Protein AF-A0A522YID2-F1 (afdb_monomer)

pLDDT: mean 80.5, std 24.04, range [30.06, 98.81]

Solvent-accessible surface area (backbone atoms only — not comparable to full-atom values): 18566 Å² total; per-residue (Å²): 137,85,78,89,86,84,85,85,83,89,81,89,83,89,88,78,92,86,84,88,88,88,88,83,82,90,84,87,88,89,87,88,86,87,87,87,85,89,88,89,81,83,90,83,91,81,85,88,87,80,84,76,77,79,76,65,85,82,69,80,79,73,67,75,76,73,76,78,65,68,52,60,63,44,99,80,16,36,34,38,60,51,12,52,55,24,43,52,48,23,54,50,39,52,58,52,36,51,56,43,43,67,60,25,59,92,34,70,71,55,29,53,31,44,49,50,25,39,52,23,47,35,48,27,21,45,29,37,14,50,24,28,32,40,60,94,51,74,64,27,55,52,28,44,52,49,28,61,46,20,55,32,44,32,52,28,22,59,48,40,36,50,30,68,73,74,46,62,68,66,70,22,54,54,50,48,48,48,34,43,51,46,24,52,53,48,39,56,50,45,70,76,39,53,90,79,50,56,68,53,57,57,44,50,51,56,50,53,53,52,49,54,50,55,59,55,46,52,58,49,34,80,75,66,37,61,85,81,41,47,50,46,52,51,14,53,48,28,40,53,53,19,48,49,21,53,54,65,67,40,65,70,80,35,89,47,74,37,38,18,63,46,49,24,53,52,23,46,51,51,15,51,50,24,44,48,54,45,48,56,68,62,51,54,62,61,62,55,51,51,54,49,49,50,54,53,49,52,52,52,51,52,51,54,51,52,54,58,71,70,50,76,78,79,76,72,81,82,90,126

Sequence (320 aa):
MQEIFEVPAVVGSEDSSSTVMPGDAATVLPKRRSSASRRRSRRDGGLPGSSFISATPELCHLVPYTSAMHPIPFLGLQDPVSSLTHFGAAVLTLVGGYRLLVKVSHNGFKVGASLLYICCLLFLFAMSGTYHSMAPGPWRDFFRRLDYMAIWLVIAGSATPVHILLMKGVWRWGLLALFWAGSLSCLIYVDAYMKDLPYWGIVCLYAGVGGIGTISFYKLHRKFGARKLGVLALGGAAYAVGAVIDATDTPNLWPGVFGPHELFHLLVIVGAFCHYVFIYGWADTRLRKVRTYLRAFEKRRKARAAERANRPPLGLPEEG

Foldseek 3Di:
DDDDDDDDDDDDDDDDDDDDDDDDDDDDDDDDDDDDDDDDDDDDDDDDDDPPPPPDPPPPPPPPPPPPQQFDDDPQFRQVLQLVLLVVLLVVLVVLLVVLLVLQVVPVQLNVLSVQLSVLSNQLSVLRNVLRRDDDDPVNVVSVLSNLLSLLSNLLSLLRLLLSLQHDDCVSVVLSCLSNVLSVVLSVVCSVCVVPDDPLRSLVSSLVSSCSVVVVLVVSCVVPNCVLCVLQVQLNVLQVVLSVLRNVFDDQPDRSRGTSPSSSSVSNSSSSVSSSVSSSVSSNPPVVVVVVVVVVVVVVVVVVVVVVVPDPPDDDPPDD

Radius of gyration: 37.32 Å; Cα contacts (8 Å, |Δi|>4): 268; chains: 1; bounding box: 134×100×89 Å

Secondary structure (DSSP, 8-state):
--------------------------------------------------------GGGTT-S----------BTTBSSHHHHHHHHHHHHHHHHHHHHHHHHHTT-HHHHHHHHHHHHHHHHHHHHHHHHHHSPSSHHHHHHHHHHHHHHHHHHHHHHHHHHHHH--HHHHHHHHHHHHHHHHHHHHHHHHHTTTS-HHHHHHHHHHHHHTHHHHHHHHHHHH-GGGTHHHHHHHHHHHHHHHHHHHT---SBTTTB-HHHHHHHHHHHHHHHHHHHHHHHH-HHHHHHHHHHHHHHHHHHHHHHHHHTSPP-PPP---

Structure (mmCIF, N/CA/C/O backbone):
data_AF-A0A522YID2-F1
#
_entry.id   AF-A0A522YID2-F1
#
loop_
_atom_site.group_PDB
_atom_site.id
_atom_site.type_symbol
_atom_site.label_atom_id
_atom_site.label_alt_id
_atom_site.label_comp_id
_atom_site.label_asym_id
_atom_site.label_entity_id
_atom_site.label_seq_id
_atom_site.pdbx_PDB_ins_code
_atom_site.Cartn_x
_atom_site.Cartn_y
_atom_site.Cartn_z
_atom_site.occupancy
_atom_site.B_iso_or_equiv
_atom_site.auth_seq_id
_atom_site.auth_comp_id
_atom_site.auth_asym_id
_atom_site.auth_atom_id
_atom_site.pdbx_PDB_model_num
ATOM 1 N N . MET A 1 1 ? 15.344 53.713 -27.204 1.00 38.81 1 MET A N 1
ATOM 2 C CA . MET A 1 1 ? 15.572 52.796 -26.069 1.00 38.81 1 MET A CA 1
ATOM 3 C C . MET A 1 1 ? 16.041 51.462 -26.670 1.00 38.81 1 MET A C 1
ATOM 5 O O . MET A 1 1 ? 15.274 50.514 -26.682 1.00 38.81 1 MET A O 1
ATOM 9 N N . GLN A 1 2 ? 17.088 51.429 -27.519 1.00 33.41 2 GLN A N 1
ATOM 10 C CA . GLN A 1 2 ? 18.549 51.613 -27.287 1.00 33.41 2 GLN A CA 1
ATOM 11 C C . GLN A 1 2 ? 19.099 50.612 -26.262 1.00 33.41 2 GLN A C 1
ATOM 13 O O . GLN A 1 2 ? 18.517 50.527 -25.189 1.00 33.41 2 GLN A O 1
ATOM 18 N N . GLU A 1 3 ? 20.200 49.880 -26.446 1.00 34.72 3 GLU A N 1
ATOM 19 C CA . GLU A 1 3 ? 21.187 49.626 -27.522 1.00 34.72 3 GLU A CA 1
ATOM 20 C C . GLU A 1 3 ? 22.039 48.436 -26.988 1.00 34.72 3 GLU A C 1
ATOM 22 O O . GLU A 1 3 ? 22.155 48.277 -25.775 1.00 34.72 3 GLU A O 1
ATOM 27 N N . ILE A 1 4 ? 22.390 47.416 -27.782 1.00 38.66 4 ILE A N 1
ATOM 28 C CA . ILE A 1 4 ? 23.736 47.166 -28.355 1.00 38.66 4 ILE A CA 1
ATOM 29 C C . ILE A 1 4 ? 24.902 47.543 -27.423 1.00 38.66 4 ILE A C 1
ATOM 31 O O . ILE A 1 4 ? 25.048 48.709 -27.088 1.00 38.66 4 ILE A O 1
ATOM 35 N N . PHE A 1 5 ? 25.804 46.596 -27.123 1.00 34.75 5 PHE A N 1
ATOM 36 C CA . PHE A 1 5 ? 27.236 46.919 -27.077 1.00 34.75 5 PHE A CA 1
ATOM 37 C C . PHE A 1 5 ? 28.112 45.712 -27.438 1.00 34.75 5 PHE A C 1
ATOM 39 O O . PHE A 1 5 ? 28.002 44.629 -26.861 1.00 34.75 5 PHE A O 1
ATOM 46 N N . GLU A 1 6 ? 28.947 45.949 -28.445 1.00 32.84 6 GLU A N 1
ATOM 47 C CA . GLU A 1 6 ? 30.006 45.102 -28.973 1.00 32.84 6 GLU A CA 1
ATOM 48 C C . GLU A 1 6 ? 31.285 45.153 -28.116 1.00 32.84 6 GLU A C 1
ATOM 50 O O . GLU A 1 6 ? 31.462 45.969 -27.214 1.00 32.84 6 GLU A O 1
ATOM 55 N N . VAL A 1 7 ? 32.177 44.233 -28.473 1.00 38.06 7 VAL A N 1
ATOM 56 C CA . VAL A 1 7 ? 33.583 44.028 -28.096 1.00 38.06 7 VAL A CA 1
ATOM 57 C C . VAL A 1 7 ? 34.448 45.298 -28.257 1.00 38.06 7 VAL A C 1
ATOM 59 O O . VAL A 1 7 ? 34.128 46.171 -29.061 1.00 38.06 7 VAL A O 1
ATOM 62 N N . PRO A 1 8 ? 35.632 45.345 -27.613 1.00 48.62 8 PRO A N 1
ATOM 63 C CA . PRO A 1 8 ? 36.820 45.618 -28.426 1.00 48.62 8 PRO A CA 1
ATOM 64 C C . PRO A 1 8 ? 37.978 44.631 -28.191 1.00 48.62 8 PRO A C 1
ATOM 66 O O . PRO A 1 8 ? 38.205 44.120 -27.095 1.00 48.62 8 PRO A O 1
ATOM 69 N N . ALA A 1 9 ? 38.691 44.374 -29.289 1.00 36.41 9 ALA A N 1
ATOM 70 C CA . ALA A 1 9 ? 39.994 43.716 -29.381 1.00 36.41 9 ALA A CA 1
ATOM 71 C C . ALA A 1 9 ? 41.137 44.754 -29.259 1.00 36.41 9 ALA A C 1
ATOM 73 O O . ALA A 1 9 ? 40.836 45.928 -29.053 1.00 36.41 9 ALA A O 1
ATOM 74 N N . VAL A 1 10 ? 42.389 44.318 -29.540 1.00 36.97 10 VAL A N 1
ATOM 75 C CA . VAL A 1 10 ? 43.629 45.099 -29.861 1.00 36.97 10 VAL A CA 1
ATOM 76 C C . VAL A 1 10 ? 44.546 45.332 -28.629 1.00 36.97 10 VAL A C 1
ATOM 78 O O . VAL A 1 10 ? 44.051 45.774 -27.605 1.00 36.97 10 VAL A O 1
ATOM 81 N N . VAL A 1 11 ? 45.874 45.085 -28.579 1.00 35.06 11 VAL A N 1
ATOM 82 C CA . VAL A 1 11 ? 46.940 44.677 -29.532 1.00 35.06 11 VAL A CA 1
ATOM 83 C C . VAL A 1 11 ? 48.243 44.320 -28.775 1.00 35.06 11 VAL A C 1
ATOM 85 O O . VAL A 1 11 ? 48.515 44.924 -27.743 1.00 35.06 11 VAL A O 1
ATOM 88 N N . GLY A 1 12 ? 49.072 43.453 -29.385 1.00 30.06 12 GLY A N 1
ATOM 89 C CA . GLY A 1 12 ? 50.550 43.586 -29.495 1.00 30.06 12 GLY A CA 1
ATOM 90 C C . GLY A 1 12 ? 51.399 43.020 -28.345 1.00 30.06 12 GLY A C 1
ATOM 91 O O . GLY A 1 12 ? 51.017 43.152 -27.196 1.00 30.06 12 GLY A O 1
ATOM 92 N N . SER A 1 13 ? 52.558 42.382 -28.544 1.00 34.81 13 SER A N 1
ATOM 93 C CA . SER A 1 13 ? 53.605 42.574 -29.561 1.00 34.81 13 SER A CA 1
ATOM 94 C C . SER A 1 13 ? 54.478 41.315 -29.752 1.00 34.81 13 SER A C 1
ATOM 96 O O . SER A 1 13 ? 54.493 40.420 -28.910 1.00 34.81 13 SER A O 1
ATOM 98 N N . GLU A 1 14 ? 55.190 41.294 -30.878 1.00 37.47 14 GLU A N 1
ATOM 99 C CA . GLU A 1 14 ? 56.037 40.241 -31.455 1.00 37.47 14 GLU A CA 1
ATOM 100 C C . GLU A 1 14 ? 57.436 40.083 -30.809 1.00 37.47 14 GLU A C 1
ATOM 102 O O . GLU A 1 14 ? 57.793 40.826 -29.897 1.00 37.47 14 GLU A O 1
ATOM 107 N N . ASP A 1 15 ? 58.193 39.136 -31.394 1.00 33.16 15 ASP A N 1
ATOM 108 C CA . ASP A 1 15 ? 59.657 38.925 -31.439 1.00 33.16 15 ASP A CA 1
ATOM 109 C C . ASP A 1 15 ? 60.243 37.763 -30.616 1.00 33.16 15 ASP A C 1
ATOM 111 O O . ASP A 1 15 ? 59.917 37.578 -29.451 1.00 33.16 15 ASP A O 1
ATOM 115 N N . SER A 1 16 ? 61.218 36.969 -31.082 1.00 33.72 16 SER A N 1
ATOM 116 C CA . SER A 1 16 ? 61.669 36.470 -32.400 1.00 33.72 16 SER A CA 1
ATOM 117 C C . SER A 1 16 ? 62.934 35.618 -32.144 1.00 33.72 16 SER A C 1
ATOM 119 O O . SER A 1 16 ? 63.824 36.077 -31.442 1.00 33.72 16 SER A O 1
ATOM 121 N N . SER A 1 17 ? 63.054 34.435 -32.782 1.00 33.28 17 SER A N 1
ATOM 122 C CA . SER A 1 17 ? 64.310 33.704 -33.134 1.00 33.28 17 SER A CA 1
ATOM 123 C C . SER A 1 17 ? 65.285 33.298 -31.990 1.00 33.28 17 SER A C 1
ATOM 125 O O . SER A 1 17 ? 65.321 33.911 -30.943 1.00 33.28 17 SER A O 1
ATOM 127 N N . SER A 1 18 ? 66.183 32.309 -32.017 1.00 33.56 18 SER A N 1
ATOM 128 C CA . SER A 1 18 ? 66.755 31.295 -32.925 1.00 33.56 18 SER A CA 1
ATOM 129 C C . SER A 1 18 ? 67.600 30.368 -31.997 1.00 33.56 18 SER A C 1
ATOM 131 O O . SER A 1 18 ? 68.080 30.834 -30.968 1.00 33.56 18 SER A O 1
ATOM 133 N N . THR A 1 19 ? 67.802 29.059 -32.207 1.00 34.66 19 THR A N 1
ATOM 134 C CA . THR A 1 19 ? 68.998 28.500 -32.889 1.00 34.66 19 THR A CA 1
ATOM 135 C C . THR A 1 19 ? 69.114 26.979 -32.602 1.00 34.66 19 THR A C 1
ATOM 137 O O . THR A 1 19 ? 69.186 26.575 -31.450 1.00 34.66 19 THR A O 1
ATOM 140 N N . VAL A 1 20 ? 69.086 26.175 -33.675 1.00 34.56 20 VAL A N 1
ATOM 141 C CA . VAL A 1 20 ? 69.945 25.030 -34.099 1.00 34.56 20 VAL A CA 1
ATOM 142 C C . VAL A 1 20 ? 70.474 23.942 -33.107 1.00 34.56 20 VAL A C 1
ATOM 144 O O . VAL A 1 20 ? 71.064 24.227 -32.075 1.00 34.56 20 VAL A O 1
ATOM 147 N N . MET A 1 21 ? 70.301 22.688 -33.579 1.00 34.94 21 MET A N 1
ATOM 148 C CA . MET A 1 21 ? 70.668 21.282 -33.200 1.00 34.94 21 MET A CA 1
ATOM 149 C C . MET A 1 21 ? 72.207 21.000 -33.052 1.00 34.94 21 MET A C 1
ATOM 151 O O . MET A 1 21 ? 72.928 21.978 -33.240 1.00 34.94 21 MET A O 1
ATOM 155 N N . PRO A 1 22 ? 72.791 19.761 -32.847 1.00 52.03 22 PRO A N 1
ATOM 156 C CA . PRO A 1 22 ? 72.288 18.371 -33.083 1.00 52.03 22 PRO A CA 1
ATOM 157 C C . PRO A 1 22 ? 72.866 17.175 -32.233 1.00 52.03 22 PRO A C 1
ATOM 159 O O . PRO A 1 22 ? 73.670 17.369 -31.330 1.00 52.03 22 PRO A O 1
ATOM 162 N N . GLY A 1 23 ? 72.491 15.930 -32.612 1.00 31.17 23 GLY A N 1
ATOM 163 C CA . GLY A 1 23 ? 73.197 14.636 -32.367 1.00 31.17 23 GLY A CA 1
ATOM 164 C C . GLY A 1 23 ? 72.640 13.791 -31.201 1.00 31.17 23 GLY A C 1
ATOM 165 O O . GLY A 1 23 ? 72.394 14.344 -30.142 1.00 31.17 23 GLY A O 1
ATOM 166 N N . ASP A 1 24 ? 72.360 12.479 -31.257 1.00 33.88 24 ASP A N 1
ATOM 167 C CA . ASP A 1 24 ? 72.899 11.394 -32.087 1.00 33.88 24 ASP A CA 1
ATOM 168 C C . ASP A 1 24 ? 71.945 10.179 -32.246 1.00 33.88 24 ASP A C 1
ATOM 170 O O . ASP A 1 24 ? 70.990 9.968 -31.497 1.00 33.88 24 ASP A O 1
ATOM 174 N N . ALA A 1 25 ? 72.268 9.396 -33.280 1.00 33.91 25 ALA A N 1
ATOM 175 C CA . ALA A 1 25 ? 71.659 8.203 -33.879 1.00 33.91 25 ALA A CA 1
ATOM 176 C C . ALA A 1 25 ? 71.457 6.981 -32.937 1.00 33.91 25 ALA A C 1
ATOM 178 O O . ALA A 1 25 ? 72.247 6.746 -32.032 1.00 33.91 25 ALA A O 1
ATOM 179 N N . ALA A 1 26 ? 70.332 6.248 -33.036 1.00 34.44 26 ALA A N 1
ATOM 180 C CA . ALA A 1 26 ? 70.117 4.970 -33.767 1.00 34.44 26 ALA A CA 1
ATOM 181 C C . ALA A 1 26 ? 71.026 3.792 -33.300 1.00 34.44 26 ALA A C 1
ATOM 183 O O . ALA A 1 26 ? 72.231 3.948 -33.189 1.00 34.44 26 ALA A O 1
ATOM 184 N N . THR A 1 27 ? 70.597 2.532 -33.101 1.00 33.56 27 THR A N 1
ATOM 185 C CA . THR A 1 27 ? 70.150 1.567 -34.137 1.00 33.56 27 THR A CA 1
ATOM 186 C C . THR A 1 27 ? 70.037 0.150 -33.491 1.00 33.56 27 THR A C 1
ATOM 188 O O . THR A 1 27 ? 70.984 -0.295 -32.858 1.00 33.56 27 THR A O 1
ATOM 191 N N . VAL A 1 28 ? 68.918 -0.566 -33.717 1.00 33.84 28 VAL A N 1
ATOM 192 C CA . VAL A 1 28 ? 68.800 -2.011 -34.101 1.00 33.84 28 VAL A CA 1
ATOM 193 C C . VAL A 1 28 ? 69.041 -3.199 -33.118 1.00 33.84 28 VAL A C 1
ATOM 195 O O . VAL A 1 28 ? 70.073 -3.364 -32.482 1.00 33.84 28 VAL A O 1
ATOM 198 N N . LEU A 1 29 ? 68.027 -4.089 -33.121 1.00 37.59 29 LEU A N 1
ATOM 199 C CA . LEU A 1 29 ? 67.886 -5.497 -32.657 1.00 37.59 29 LEU A CA 1
ATOM 200 C C . LEU A 1 29 ? 68.782 -6.508 -33.457 1.00 37.59 29 LEU A C 1
ATOM 202 O O . LEU A 1 29 ? 69.573 -6.070 -34.277 1.00 37.59 29 LEU A O 1
ATOM 206 N N . PRO A 1 30 ? 68.529 -7.843 -33.538 1.00 62.41 30 PRO A N 1
ATOM 207 C CA . PRO A 1 30 ? 68.317 -8.954 -32.574 1.00 62.41 30 PRO A CA 1
ATOM 208 C C . PRO A 1 30 ? 69.249 -10.185 -32.850 1.00 62.41 30 PRO A C 1
ATOM 210 O O . PRO A 1 30 ? 69.849 -10.259 -33.918 1.00 62.41 30 PRO A O 1
ATOM 213 N N . LYS A 1 31 ? 69.266 -11.251 -32.004 1.00 31.86 31 LYS A N 1
ATOM 214 C CA . LYS A 1 31 ? 69.344 -12.684 -32.461 1.00 31.86 31 LYS A CA 1
ATOM 215 C C . LYS A 1 31 ? 69.314 -13.783 -31.361 1.00 31.86 31 LYS A C 1
ATOM 217 O O . LYS A 1 31 ? 70.209 -13.883 -30.540 1.00 31.86 31 LYS A O 1
ATOM 222 N N . ARG A 1 32 ? 68.323 -14.683 -31.500 1.00 34.22 32 ARG A N 1
ATOM 223 C CA . ARG A 1 32 ? 68.345 -16.177 -31.603 1.00 34.22 32 ARG A CA 1
ATOM 224 C C . ARG A 1 32 ? 69.210 -17.110 -30.698 1.00 34.22 32 ARG A C 1
ATOM 226 O O . ARG A 1 32 ? 70.416 -17.177 -30.868 1.00 34.22 32 ARG A O 1
ATOM 233 N N . ARG A 1 33 ? 68.477 -18.096 -30.125 1.00 36.06 33 ARG A N 1
ATOM 234 C CA . ARG A 1 33 ? 68.491 -19.590 -30.318 1.00 36.06 33 ARG A CA 1
ATOM 235 C C . ARG A 1 33 ? 69.137 -20.560 -29.293 1.00 36.06 33 ARG A C 1
ATOM 237 O O . ARG A 1 33 ? 70.335 -20.553 -29.073 1.00 36.06 33 ARG A O 1
ATOM 244 N N . SER A 1 34 ? 68.299 -21.570 -28.974 1.00 32.88 34 SER A N 1
ATOM 245 C CA . SER A 1 34 ? 68.523 -23.025 -28.748 1.00 32.88 34 SER A CA 1
ATOM 246 C C . SER A 1 34 ? 69.276 -23.476 -27.486 1.00 32.88 34 SER A C 1
ATOM 248 O O . SER A 1 34 ? 70.357 -22.994 -27.200 1.00 32.88 34 SER A O 1
ATOM 250 N N . SER A 1 35 ? 68.794 -24.471 -26.733 1.00 34.06 35 SER A N 1
ATOM 251 C CA . SER A 1 35 ? 68.799 -25.882 -27.158 1.00 34.06 35 SER A CA 1
ATOM 252 C C . SER A 1 35 ? 68.028 -26.804 -26.190 1.00 34.06 35 SER A C 1
ATOM 254 O O . SER A 1 35 ? 67.863 -26.513 -25.010 1.00 34.06 35 SER A O 1
ATOM 256 N N . ALA A 1 36 ? 67.546 -27.924 -26.732 1.00 37.47 36 ALA A N 1
ATOM 257 C CA . ALA A 1 36 ? 66.837 -29.001 -26.046 1.00 37.47 36 ALA A CA 1
ATOM 258 C C . ALA A 1 36 ? 67.801 -30.074 -25.504 1.00 37.47 36 ALA A C 1
ATOM 260 O O . ALA A 1 36 ? 68.816 -30.355 -26.140 1.00 37.47 36 ALA A O 1
ATOM 261 N N . SER A 1 37 ? 67.435 -30.777 -24.422 1.00 38.56 37 SER A N 1
ATOM 262 C CA . SER A 1 37 ? 67.967 -32.122 -24.153 1.00 38.56 37 SER A CA 1
ATOM 263 C C . SER A 1 37 ? 66.988 -33.017 -23.370 1.00 38.56 37 SER A C 1
ATOM 265 O O . SER A 1 37 ? 66.145 -32.556 -22.607 1.00 38.56 37 SER A O 1
ATOM 267 N N . ARG A 1 38 ? 67.080 -34.317 -23.671 1.00 40.66 38 ARG A N 1
ATOM 268 C CA . ARG A 1 38 ? 66.204 -35.453 -23.333 1.00 40.66 38 ARG A CA 1
ATOM 269 C C . ARG A 1 38 ? 66.250 -35.876 -21.856 1.00 40.66 38 ARG A C 1
ATOM 271 O O . ARG A 1 38 ? 67.343 -35.969 -21.311 1.00 40.66 38 ARG A O 1
ATOM 278 N N . ARG A 1 39 ? 65.152 -36.467 -21.349 1.00 37.94 39 ARG A N 1
ATOM 279 C CA . ARG A 1 39 ? 65.157 -37.853 -20.806 1.00 37.94 39 ARG A CA 1
ATOM 280 C C . ARG A 1 39 ? 63.751 -38.426 -20.560 1.00 37.94 39 ARG A C 1
ATOM 282 O O . ARG A 1 39 ? 62.854 -37.747 -20.088 1.00 37.94 39 ARG A O 1
ATOM 289 N N . ARG A 1 40 ? 63.607 -39.709 -20.908 1.00 40.19 40 ARG A N 1
ATOM 290 C CA . ARG A 1 40 ? 62.452 -40.612 -20.736 1.00 40.19 40 ARG A CA 1
ATOM 291 C C . ARG A 1 40 ? 62.672 -41.472 -19.481 1.00 40.19 40 ARG A C 1
ATOM 293 O O . ARG A 1 40 ? 63.778 -41.981 -19.323 1.00 40.19 40 ARG A O 1
ATOM 300 N N . SER A 1 41 ? 61.628 -41.720 -18.688 1.00 36.91 41 SER A N 1
ATOM 301 C CA . SER A 1 41 ? 61.501 -42.839 -17.724 1.00 36.91 41 SER A CA 1
ATOM 302 C C . SER A 1 41 ? 60.038 -42.891 -17.240 1.00 36.91 41 SER A C 1
ATOM 304 O O . SER A 1 41 ? 59.596 -41.942 -16.615 1.00 36.91 41 SER A O 1
ATOM 306 N N . ARG A 1 42 ? 59.174 -43.752 -17.800 1.00 34.88 42 ARG A N 1
ATOM 307 C CA . ARG A 1 42 ? 58.767 -45.108 -17.341 1.00 34.88 42 ARG A CA 1
ATOM 308 C C . ARG A 1 42 ? 57.823 -45.129 -16.113 1.00 34.88 42 ARG A C 1
ATOM 310 O O . ARG A 1 42 ? 58.308 -44.902 -15.017 1.00 34.88 42 ARG A O 1
ATOM 317 N N . ARG A 1 43 ? 56.580 -45.600 -16.380 1.00 35.91 43 ARG A N 1
ATOM 318 C CA . ARG A 1 43 ? 55.673 -46.458 -15.558 1.00 35.91 43 ARG A CA 1
ATOM 319 C C . ARG A 1 43 ? 55.085 -45.815 -14.276 1.00 35.91 43 ARG A C 1
ATOM 321 O O . ARG A 1 43 ? 55.803 -45.118 -13.589 1.00 35.91 43 ARG A O 1
ATOM 328 N N . ASP A 1 44 ? 53.792 -45.895 -13.931 1.00 34.34 44 ASP A N 1
ATOM 329 C CA . ASP A 1 44 ? 52.805 -46.985 -14.019 1.00 34.34 44 ASP A CA 1
ATOM 330 C C . ASP A 1 44 ? 51.331 -46.494 -14.015 1.00 34.34 44 ASP A C 1
ATOM 332 O O . ASP A 1 44 ? 51.021 -45.432 -13.487 1.00 34.34 44 ASP A O 1
ATOM 336 N N . GLY A 1 45 ? 50.441 -47.326 -14.577 1.00 34.53 45 GLY A N 1
ATOM 337 C CA . GLY A 1 45 ? 49.107 -47.678 -14.051 1.00 34.53 45 GLY A CA 1
ATOM 338 C C . GLY A 1 45 ? 48.035 -46.603 -13.803 1.00 34.53 45 GLY A C 1
ATOM 339 O O . GLY A 1 45 ? 47.981 -46.017 -12.730 1.00 34.53 45 GLY A O 1
ATOM 340 N N . GLY A 1 46 ? 47.060 -46.488 -14.714 1.00 31.44 46 GLY A N 1
ATOM 341 C CA . GLY A 1 46 ? 45.776 -45.821 -14.459 1.00 31.44 46 GLY A CA 1
ATOM 342 C C . GLY A 1 46 ? 44.759 -46.075 -15.578 1.00 31.44 46 GLY A C 1
ATOM 343 O O . GLY A 1 46 ? 45.073 -45.888 -16.747 1.00 31.44 46 GLY A O 1
ATOM 344 N N . LEU A 1 47 ? 43.577 -46.562 -15.203 1.00 40.59 47 LEU A N 1
ATOM 345 C CA . LEU A 1 47 ? 42.463 -47.065 -16.025 1.00 40.59 47 LEU A CA 1
ATOM 346 C C . LEU A 1 47 ? 41.877 -46.051 -17.043 1.00 40.59 47 LEU A C 1
ATOM 348 O O . LEU A 1 47 ? 42.063 -44.845 -16.883 1.00 40.59 47 LEU A O 1
ATOM 352 N N . PRO A 1 48 ? 41.150 -46.516 -18.083 1.00 40.66 48 PRO A N 1
ATOM 353 C CA . PRO A 1 48 ? 40.688 -45.674 -19.182 1.00 40.66 48 PRO A CA 1
ATOM 354 C C . PRO A 1 48 ? 39.350 -44.978 -18.886 1.00 40.66 48 PRO A C 1
ATOM 356 O O . PRO A 1 48 ? 38.441 -45.572 -18.314 1.00 40.66 48 PRO A O 1
ATOM 359 N N . GLY A 1 49 ? 39.198 -43.758 -19.411 1.00 39.00 49 GLY A N 1
ATOM 360 C CA . GLY A 1 49 ? 37.899 -43.248 -19.857 1.00 39.00 49 GLY A CA 1
ATOM 361 C C . GLY A 1 49 ? 37.064 -42.471 -18.840 1.00 39.00 49 GLY A C 1
ATOM 362 O O . GLY A 1 49 ? 35.973 -42.895 -18.481 1.00 39.00 49 GLY A O 1
ATOM 363 N N . SER A 1 50 ? 37.493 -41.261 -18.488 1.00 36.50 50 SER A N 1
ATOM 364 C CA . SER A 1 50 ? 36.551 -40.188 -18.155 1.00 36.50 50 SER A CA 1
ATOM 365 C C . SER A 1 50 ? 36.932 -38.955 -18.960 1.00 36.50 50 SER A C 1
ATOM 367 O O . SER A 1 50 ? 37.781 -38.157 -18.557 1.00 36.50 50 SER A O 1
ATOM 369 N N . SER A 1 51 ? 36.342 -38.840 -20.146 1.00 34.50 51 SER A N 1
ATOM 370 C CA . SER A 1 51 ? 36.377 -37.640 -20.971 1.00 34.50 51 SER A CA 1
ATOM 371 C C . SER A 1 51 ? 35.707 -36.514 -20.184 1.00 34.50 51 SER A C 1
ATOM 373 O O . SER A 1 51 ? 34.494 -36.333 -20.245 1.00 34.50 51 SER A O 1
ATOM 375 N N . PHE A 1 52 ? 36.490 -35.776 -19.399 1.00 36.34 52 PHE A N 1
ATOM 376 C CA . PHE A 1 52 ? 36.097 -34.454 -18.939 1.00 36.34 52 PHE A CA 1
ATOM 377 C C . PHE A 1 52 ? 35.913 -33.611 -20.198 1.00 36.34 52 PHE A C 1
ATOM 379 O O . PHE A 1 52 ? 36.883 -33.200 -20.835 1.00 36.34 52 PHE A O 1
ATOM 386 N N . ILE A 1 53 ? 34.657 -33.416 -20.598 1.00 42.50 53 ILE A N 1
ATOM 387 C CA . ILE A 1 53 ? 34.295 -32.396 -21.571 1.00 42.50 53 ILE A CA 1
ATOM 388 C C . ILE A 1 53 ? 34.711 -31.073 -20.931 1.00 42.50 53 ILE A C 1
ATOM 390 O O . ILE A 1 53 ? 34.062 -30.568 -20.018 1.00 42.50 53 ILE A O 1
ATOM 394 N N . SER A 1 54 ? 35.852 -30.554 -21.376 1.00 35.81 54 SER A N 1
ATOM 395 C CA . SER A 1 54 ? 36.227 -29.163 -21.185 1.00 35.81 54 SER A CA 1
ATOM 396 C C . SER A 1 54 ? 35.173 -28.339 -21.919 1.00 35.81 54 SER A C 1
ATOM 398 O O . SER A 1 54 ? 35.217 -28.191 -23.138 1.00 35.81 54 SER A O 1
ATOM 400 N N . ALA A 1 55 ? 34.155 -27.896 -21.184 1.00 38.94 55 ALA A N 1
ATOM 401 C CA . ALA A 1 55 ? 33.208 -26.916 -21.675 1.00 38.94 55 ALA A CA 1
ATOM 402 C C . ALA A 1 55 ? 33.974 -25.599 -21.845 1.00 38.94 55 ALA A C 1
ATOM 404 O O . ALA A 1 55 ? 34.312 -24.919 -20.878 1.00 38.94 55 ALA A O 1
ATOM 405 N N . THR A 1 56 ? 34.313 -25.282 -23.089 1.00 39.91 56 THR A N 1
ATOM 406 C CA . THR A 1 56 ? 34.828 -23.976 -23.492 1.00 39.91 56 THR A CA 1
ATOM 407 C C . THR A 1 56 ? 33.810 -22.883 -23.125 1.00 39.91 56 THR A C 1
ATOM 409 O O . THR A 1 56 ? 32.619 -23.092 -23.372 1.00 39.91 56 THR A O 1
ATOM 412 N N . PRO A 1 57 ? 34.219 -21.709 -22.603 1.00 42.22 57 PRO A N 1
ATOM 413 C CA . PRO A 1 57 ? 33.287 -20.679 -22.122 1.00 42.22 57 PRO A CA 1
ATOM 414 C C . PRO A 1 57 ? 32.479 -19.973 -23.224 1.00 42.22 57 PRO A C 1
ATOM 416 O O . PRO A 1 57 ? 31.624 -19.150 -22.917 1.00 42.22 57 PRO A O 1
ATOM 419 N N . GLU A 1 58 ? 32.726 -20.263 -24.503 1.00 39.00 58 GLU A N 1
ATOM 420 C CA . GLU A 1 58 ? 32.140 -19.511 -25.621 1.00 39.00 58 GLU A CA 1
ATOM 421 C C . GLU A 1 58 ? 30.750 -19.981 -26.081 1.00 39.00 58 GLU A C 1
ATOM 423 O O . GLU A 1 58 ? 30.133 -19.321 -26.910 1.00 39.00 58 GLU A O 1
ATOM 428 N N . LEU A 1 59 ? 30.199 -21.069 -25.532 1.00 34.44 59 LEU A N 1
ATOM 429 C CA . LEU A 1 59 ? 28.893 -21.597 -25.970 1.00 34.44 59 LEU A CA 1
ATOM 430 C C . LEU A 1 59 ? 27.704 -21.242 -25.056 1.00 34.44 59 LEU A C 1
ATOM 432 O O . LEU A 1 59 ? 26.568 -21.565 -25.392 1.00 34.44 59 LEU A O 1
ATOM 436 N N . CYS A 1 60 ? 27.917 -20.515 -23.951 1.00 34.72 60 CYS A N 1
ATOM 437 C CA . CYS A 1 60 ? 26.826 -20.057 -23.069 1.00 34.72 60 CYS A CA 1
ATOM 438 C C . CYS A 1 60 ? 26.060 -18.820 -23.581 1.00 34.72 60 CYS A C 1
ATOM 440 O O . CYS A 1 60 ? 25.102 -18.394 -22.939 1.00 34.72 60 CYS A O 1
ATOM 442 N N . HIS A 1 61 ? 26.432 -18.246 -24.729 1.00 41.84 61 HIS A N 1
ATOM 443 C CA . HIS A 1 61 ? 25.796 -17.036 -25.273 1.00 41.84 61 HIS A CA 1
ATOM 444 C C . HIS A 1 61 ? 24.727 -17.286 -26.348 1.00 41.84 61 HIS A C 1
ATOM 446 O O . HIS A 1 61 ? 24.265 -16.335 -26.972 1.00 41.84 61 HIS A O 1
ATOM 452 N N . LEU A 1 62 ? 24.290 -18.532 -26.558 1.00 41.19 62 LEU A N 1
ATOM 453 C CA . LEU A 1 62 ? 23.310 -18.871 -27.599 1.00 41.19 62 LEU A CA 1
ATOM 454 C C . LEU A 1 62 ? 22.043 -19.543 -27.057 1.00 41.19 62 LEU A C 1
ATOM 456 O O . LEU A 1 62 ? 21.438 -20.375 -27.729 1.00 41.19 62 LEU A O 1
ATOM 460 N N . VAL A 1 63 ? 21.591 -19.145 -25.866 1.00 41.22 63 VAL A N 1
ATOM 461 C CA . VAL A 1 63 ? 20.147 -19.175 -25.607 1.00 41.22 63 VAL A CA 1
ATOM 462 C C . VAL A 1 63 ? 19.604 -17.911 -26.268 1.00 41.22 63 VAL A C 1
ATOM 464 O O . VAL A 1 63 ? 19.958 -16.822 -25.809 1.00 41.22 63 VAL A O 1
ATOM 467 N N . PRO A 1 64 ? 18.822 -17.994 -27.361 1.00 37.47 64 PRO A N 1
ATOM 468 C CA . PRO A 1 64 ? 18.162 -16.814 -27.882 1.00 37.47 64 PRO A CA 1
ATOM 469 C C . PRO A 1 64 ? 17.339 -16.246 -26.733 1.00 37.47 64 PRO A C 1
ATOM 471 O O . PRO A 1 64 ? 16.448 -16.912 -26.211 1.00 37.47 64 PRO A O 1
ATOM 474 N N . TYR A 1 65 ? 17.708 -15.039 -26.313 1.00 36.56 65 TYR A N 1
ATOM 475 C CA . TYR A 1 65 ? 16.872 -14.151 -25.532 1.00 36.56 65 TYR A CA 1
ATOM 476 C C . TYR A 1 65 ? 15.507 -14.161 -26.212 1.00 36.56 65 TYR A C 1
ATOM 478 O O . TYR A 1 65 ? 15.340 -13.592 -27.292 1.00 36.56 65 TYR A O 1
ATOM 486 N N . THR A 1 66 ? 14.585 -14.946 -25.657 1.00 38.16 66 THR A N 1
ATOM 487 C CA . THR A 1 66 ? 13.206 -15.041 -26.110 1.00 38.16 66 THR A CA 1
ATOM 488 C C . THR A 1 66 ? 12.710 -13.618 -26.182 1.00 38.16 66 THR A C 1
ATOM 490 O O . THR A 1 66 ? 12.662 -12.953 -25.153 1.00 38.16 66 THR A O 1
ATOM 493 N N . SER A 1 67 ? 12.476 -13.155 -27.406 1.00 40.22 67 SER A N 1
ATOM 494 C CA . SER A 1 67 ? 11.969 -11.850 -27.804 1.00 40.22 67 SER A CA 1
ATOM 495 C C . SER A 1 67 ? 11.445 -11.030 -26.624 1.00 40.22 67 SER A C 1
ATOM 497 O O . SER A 1 67 ? 10.251 -11.095 -26.331 1.00 40.22 67 SER A O 1
ATOM 499 N N . ALA A 1 68 ? 12.301 -10.262 -25.935 1.00 42.62 68 ALA A N 1
ATOM 500 C CA . ALA A 1 68 ? 11.767 -9.235 -25.056 1.00 42.62 68 ALA A CA 1
ATOM 501 C C . ALA A 1 68 ? 11.110 -8.225 -25.978 1.00 42.62 68 ALA A C 1
ATOM 503 O O . ALA A 1 68 ? 11.762 -7.441 -26.669 1.00 42.62 68 ALA A O 1
ATOM 504 N N . MET A 1 69 ? 9.796 -8.361 -26.089 1.00 53.38 69 MET A N 1
ATOM 505 C CA . MET A 1 69 ? 8.971 -7.440 -26.829 1.00 53.38 69 MET A CA 1
ATOM 506 C C . MET A 1 69 ? 9.085 -6.110 -26.112 1.00 53.38 69 MET A C 1
ATOM 508 O O . MET A 1 69 ? 8.574 -5.941 -25.008 1.00 53.38 69 MET A O 1
ATOM 512 N N . HIS A 1 70 ? 9.826 -5.196 -26.727 1.00 60.88 70 HIS A N 1
ATOM 513 C CA . HIS A 1 70 ? 9.971 -3.852 -26.214 1.00 60.88 70 HIS A CA 1
ATOM 514 C C . HIS A 1 70 ? 8.578 -3.213 -26.142 1.00 60.88 70 HIS A C 1
ATOM 516 O O . HIS A 1 70 ? 7.877 -3.206 -27.160 1.00 60.88 70 HIS A O 1
ATOM 522 N N . PRO A 1 71 ? 8.159 -2.708 -24.968 1.00 64.06 71 PRO A N 1
ATOM 523 C CA . PRO A 1 71 ? 6.908 -1.976 -24.854 1.00 64.06 71 PRO A CA 1
ATOM 524 C C . PRO A 1 71 ? 6.916 -0.828 -25.856 1.00 64.06 71 PRO A C 1
ATOM 526 O O . PRO A 1 71 ? 7.940 -0.167 -26.053 1.00 64.06 71 PRO A O 1
ATOM 529 N N . ILE A 1 72 ? 5.784 -0.636 -26.533 1.00 72.62 72 ILE A N 1
ATOM 530 C CA . ILE A 1 72 ? 5.650 0.401 -27.553 1.00 72.62 72 ILE A CA 1
ATOM 531 C C . ILE A 1 72 ? 5.574 1.745 -26.824 1.00 72.62 72 ILE A C 1
ATOM 533 O O . ILE A 1 72 ? 4.590 1.982 -26.112 1.00 72.62 72 ILE A O 1
ATOM 537 N N . PRO A 1 73 ? 6.568 2.638 -26.984 1.00 78.50 73 PRO A N 1
ATOM 538 C CA . PRO A 1 73 ? 6.525 3.928 -26.325 1.00 78.50 73 PRO A CA 1
ATOM 539 C C . PRO A 1 73 ? 5.302 4.710 -26.802 1.00 78.50 73 PRO A C 1
ATOM 541 O O . PRO A 1 73 ? 5.030 4.795 -28.001 1.00 78.50 73 PRO A O 1
ATOM 544 N N . PHE A 1 74 ? 4.563 5.301 -25.869 1.00 78.62 74 PHE A N 1
ATOM 545 C CA . PHE A 1 74 ? 3.364 6.082 -26.172 1.00 78.62 74 PHE A CA 1
ATOM 546 C C . PHE A 1 74 ? 3.365 7.367 -25.347 1.00 78.62 74 PHE A C 1
ATOM 548 O O . PHE A 1 74 ? 3.693 7.345 -24.164 1.00 78.62 74 PHE A O 1
ATOM 555 N N . LEU A 1 75 ? 3.036 8.504 -25.974 1.00 77.12 75 LEU A N 1
ATOM 556 C CA . LEU A 1 75 ? 3.113 9.848 -25.367 1.00 77.12 75 LEU A CA 1
ATOM 557 C C . LEU A 1 75 ? 4.501 10.215 -24.797 1.00 77.12 75 LEU A C 1
ATOM 559 O O . LEU A 1 75 ? 4.603 11.027 -23.882 1.00 77.12 75 LEU A O 1
ATOM 563 N N . GLY A 1 76 ? 5.576 9.619 -25.325 1.00 80.56 76 GLY A N 1
ATOM 564 C CA . GLY A 1 76 ? 6.938 9.812 -24.812 1.00 80.56 76 GLY A CA 1
ATOM 565 C C . GLY A 1 76 ? 7.257 9.016 -23.540 1.00 80.56 76 GLY A C 1
ATOM 566 O O . GLY A 1 76 ? 8.353 9.160 -23.009 1.00 80.56 76 GLY A O 1
ATOM 567 N N . LEU A 1 77 ? 6.333 8.170 -23.068 1.00 87.94 77 LEU A N 1
ATOM 568 C CA . LEU A 1 77 ? 6.556 7.241 -21.963 1.00 87.94 77 LEU A CA 1
ATOM 569 C C . LEU A 1 77 ? 7.157 5.943 -22.493 1.00 87.94 77 LEU A C 1
ATOM 571 O O . LEU A 1 77 ? 6.657 5.381 -23.469 1.00 87.94 77 LEU A O 1
ATOM 575 N N . GLN A 1 78 ? 8.195 5.462 -21.818 1.00 88.88 78 GLN A N 1
ATOM 576 C CA . GLN A 1 78 ? 8.877 4.225 -22.176 1.00 88.88 78 GLN A CA 1
ATOM 577 C C . GLN A 1 78 ? 7.989 2.985 -21.981 1.00 88.88 78 GLN A C 1
ATOM 579 O O . GLN A 1 78 ? 7.896 2.169 -22.893 1.00 88.88 78 GLN A O 1
ATOM 584 N N . ASP A 1 79 ? 7.303 2.894 -20.836 1.00 90.00 79 ASP A N 1
ATOM 585 C CA . ASP A 1 79 ? 6.370 1.818 -20.489 1.00 90.00 79 ASP A CA 1
ATOM 586 C C . ASP A 1 79 ? 5.014 2.457 -20.085 1.00 90.00 79 ASP A C 1
ATOM 588 O O . ASP A 1 79 ? 4.745 2.709 -18.902 1.00 90.00 79 ASP A O 1
ATOM 592 N N . PRO A 1 80 ? 4.156 2.823 -21.060 1.00 90.19 80 PRO A N 1
ATOM 593 C CA . PRO A 1 80 ? 3.036 3.744 -20.840 1.00 90.19 80 PRO A CA 1
ATOM 594 C C . PRO A 1 80 ? 1.969 3.209 -19.879 1.00 90.19 80 PRO A C 1
ATOM 596 O O . PRO A 1 80 ? 1.449 3.972 -19.064 1.00 90.19 80 PRO A O 1
ATOM 599 N N . VAL A 1 81 ? 1.645 1.913 -19.937 1.00 92.12 81 VAL A N 1
ATOM 600 C CA . VAL A 1 81 ? 0.615 1.306 -19.075 1.00 92.12 81 VAL A CA 1
ATOM 601 C C . VAL A 1 81 ? 1.048 1.345 -17.611 1.00 92.12 81 VAL A C 1
ATOM 603 O O . VAL A 1 81 ? 0.325 1.891 -16.773 1.00 92.12 81 VAL A O 1
ATOM 606 N N . SER A 1 82 ? 2.238 0.833 -17.301 1.00 93.12 82 SER A N 1
ATOM 607 C CA . SER A 1 82 ? 2.790 0.836 -15.941 1.00 93.12 82 SER A CA 1
ATOM 608 C C . SER A 1 82 ? 2.953 2.258 -15.406 1.00 93.12 82 SER A C 1
ATOM 610 O O . SER A 1 82 ? 2.535 2.552 -14.287 1.00 93.12 82 SER A O 1
ATOM 612 N N . SER A 1 83 ? 3.458 3.181 -16.232 1.00 95.31 83 SER A N 1
ATOM 613 C CA . SER A 1 83 ? 3.645 4.576 -15.830 1.00 95.31 83 SER A CA 1
ATOM 614 C C . SER A 1 83 ? 2.322 5.279 -15.493 1.00 95.31 83 SER A C 1
ATOM 616 O O . SER A 1 83 ? 2.153 5.802 -14.387 1.00 95.31 83 SER A O 1
ATOM 618 N N . LEU A 1 84 ? 1.347 5.257 -16.411 1.00 96.00 84 LEU A N 1
ATOM 619 C CA . LEU A 1 84 ? 0.074 5.965 -16.241 1.00 96.00 84 LEU A CA 1
ATOM 620 C C . LEU A 1 84 ? -0.775 5.377 -15.111 1.00 96.00 84 LEU A C 1
ATOM 622 O O . LEU A 1 84 ? -1.379 6.129 -14.342 1.00 96.00 84 LEU A O 1
ATOM 626 N N . THR A 1 85 ? -0.815 4.048 -14.982 1.00 96.94 85 THR A N 1
ATOM 627 C CA . THR A 1 85 ? -1.574 3.389 -13.908 1.00 96.94 85 THR A CA 1
ATOM 628 C C . THR A 1 85 ? -1.011 3.744 -12.533 1.00 96.94 85 THR A C 1
ATOM 630 O O . THR A 1 85 ? -1.781 4.074 -11.627 1.00 96.94 85 THR A O 1
ATOM 633 N N . HIS A 1 86 ? 0.316 3.777 -12.380 1.00 97.75 86 HIS A N 1
ATOM 634 C CA . HIS A 1 86 ? 0.958 4.145 -11.121 1.00 97.75 86 HIS A CA 1
ATOM 635 C C . HIS A 1 86 ? 0.832 5.641 -10.812 1.00 97.75 86 HIS A C 1
ATOM 637 O O . HIS A 1 86 ? 0.467 5.991 -9.690 1.00 97.75 86 HIS A O 1
ATOM 643 N N . PHE A 1 87 ? 0.986 6.545 -11.783 1.00 98.12 87 PHE A N 1
ATOM 644 C CA . PHE A 1 87 ? 0.698 7.965 -11.536 1.00 98.12 87 PHE A CA 1
ATOM 645 C C . PHE A 1 87 ? -0.770 8.213 -11.160 1.00 98.12 87 PHE A C 1
ATOM 647 O O . PHE A 1 87 ? -1.050 8.967 -10.223 1.00 98.12 87 PHE A O 1
ATOM 654 N N . GLY A 1 88 ? -1.714 7.529 -11.812 1.00 98.31 88 GLY A N 1
ATOM 655 C CA . GLY A 1 88 ? -3.125 7.557 -11.423 1.00 98.31 88 GLY A CA 1
ATOM 656 C C . GLY A 1 88 ? -3.336 7.081 -9.980 1.00 98.31 88 GLY A C 1
ATOM 657 O O . GLY A 1 88 ? -4.026 7.738 -9.196 1.00 98.31 88 GLY A O 1
ATOM 658 N N . ALA A 1 89 ? -2.681 5.987 -9.586 1.00 98.50 89 ALA A N 1
ATOM 659 C CA . ALA A 1 89 ? -2.718 5.476 -8.218 1.00 98.50 89 ALA A CA 1
ATOM 660 C C . ALA A 1 89 ? -2.081 6.439 -7.195 1.00 98.50 89 ALA A C 1
ATOM 662 O O . ALA A 1 89 ? -2.586 6.556 -6.073 1.00 98.50 89 ALA A O 1
ATOM 663 N N . ALA A 1 90 ? -1.037 7.188 -7.567 1.00 98.50 90 ALA A N 1
ATOM 664 C CA . ALA A 1 90 ? -0.452 8.232 -6.724 1.00 98.50 90 ALA A CA 1
ATOM 665 C C . ALA A 1 90 ? -1.461 9.363 -6.447 1.00 98.50 90 ALA A C 1
ATOM 667 O O . ALA A 1 90 ? -1.659 9.751 -5.293 1.00 98.50 90 ALA A O 1
ATOM 668 N N . VAL A 1 91 ? -2.179 9.832 -7.474 1.00 98.56 91 VAL A N 1
ATOM 669 C CA . VAL A 1 91 ? -3.242 10.844 -7.319 1.00 98.56 91 VAL A CA 1
ATOM 670 C C . VAL A 1 91 ? -4.374 10.321 -6.429 1.00 98.56 91 VAL A C 1
ATOM 672 O O . VAL A 1 91 ? -4.803 11.003 -5.494 1.00 98.56 91 VAL A O 1
ATOM 675 N N . LEU A 1 92 ? -4.825 9.083 -6.651 1.00 98.25 92 LEU A N 1
ATOM 676 C CA . LEU A 1 92 ? -5.835 8.447 -5.798 1.00 98.25 92 LEU A CA 1
ATOM 677 C C . LEU A 1 92 ? -5.355 8.300 -4.348 1.00 98.25 92 LEU A C 1
ATOM 679 O O . LEU A 1 92 ? -6.149 8.464 -3.419 1.00 98.25 92 LEU A O 1
ATOM 683 N N . THR A 1 93 ? -4.062 8.049 -4.138 1.00 98.50 93 THR A N 1
ATOM 684 C CA . THR A 1 93 ? -3.450 7.976 -2.807 1.00 98.50 93 THR A CA 1
ATOM 685 C C . THR A 1 93 ? -3.466 9.330 -2.102 1.00 98.50 93 THR A C 1
ATOM 687 O O . THR A 1 93 ? -3.759 9.369 -0.909 1.00 98.50 93 THR A O 1
ATOM 690 N N . LEU A 1 94 ? -3.245 10.449 -2.804 1.00 98.38 94 LEU A N 1
ATOM 691 C CA . LEU A 1 94 ? -3.381 11.790 -2.215 1.00 98.38 94 LEU A CA 1
ATOM 692 C C . LEU A 1 94 ? -4.815 12.041 -1.734 1.00 98.38 94 LEU A C 1
ATOM 694 O O . LEU A 1 94 ? -5.037 12.402 -0.575 1.00 98.38 94 LEU A O 1
ATOM 698 N N . VAL A 1 95 ? -5.801 11.790 -2.600 1.00 98.31 95 VAL A N 1
ATOM 699 C CA . VAL A 1 95 ? -7.222 12.008 -2.287 1.00 98.31 95 VAL A CA 1
ATOM 700 C C . VAL A 1 95 ? -7.683 11.083 -1.157 1.00 98.31 95 VAL A C 1
ATOM 702 O O . VAL A 1 95 ? -8.280 11.524 -0.168 1.00 98.31 95 VAL A O 1
ATOM 705 N N . GLY A 1 96 ? -7.393 9.787 -1.272 1.00 97.88 96 GLY A N 1
ATOM 706 C CA . GLY A 1 96 ? -7.734 8.787 -0.267 1.00 97.88 96 GLY A CA 1
ATOM 707 C C . GLY A 1 96 ? -7.020 9.040 1.059 1.00 97.88 96 GLY A C 1
ATOM 708 O O . GLY A 1 96 ? -7.643 8.956 2.125 1.00 97.88 96 GLY A O 1
ATOM 709 N N . GLY A 1 97 ? -5.741 9.405 0.997 1.00 97.75 97 GLY A N 1
ATOM 710 C CA . GLY A 1 97 ? -4.897 9.732 2.135 1.00 97.75 97 GLY A CA 1
ATOM 711 C C . GLY A 1 97 ? -5.411 10.940 2.907 1.00 97.75 97 GLY A C 1
ATOM 712 O O . GLY A 1 97 ? -5.620 10.838 4.116 1.00 97.75 97 GLY A O 1
ATOM 713 N N . TYR A 1 98 ? -5.745 12.034 2.220 1.00 97.81 98 TYR A N 1
ATOM 714 C CA . TYR A 1 98 ? -6.389 13.196 2.836 1.00 97.81 98 TYR A CA 1
ATOM 715 C C . TYR A 1 98 ? -7.670 12.801 3.587 1.00 97.81 98 TYR A C 1
ATOM 717 O O . TYR A 1 98 ? -7.825 13.098 4.776 1.00 97.81 98 TYR A O 1
ATOM 725 N N . ARG A 1 99 ? -8.563 12.034 2.942 1.00 97.19 99 ARG A N 1
ATOM 726 C CA . ARG A 1 99 ? -9.802 11.551 3.580 1.00 97.19 99 ARG A CA 1
ATOM 727 C C . ARG A 1 99 ? -9.530 10.683 4.808 1.00 97.19 99 ARG A C 1
ATOM 729 O O . ARG A 1 99 ? -10.286 10.747 5.781 1.00 97.19 99 ARG A O 1
ATOM 736 N N . LEU A 1 100 ? -8.491 9.848 4.770 1.00 97.06 100 LEU A N 1
ATOM 737 C CA . LEU A 1 100 ? -8.090 9.021 5.905 1.00 97.06 100 LEU A CA 1
ATOM 738 C C . LEU A 1 100 ? -7.569 9.886 7.057 1.00 97.06 100 LEU A C 1
ATOM 740 O O . LEU A 1 100 ? -8.019 9.696 8.187 1.00 97.06 100 LEU A O 1
ATOM 744 N N . LEU A 1 101 ? -6.700 10.862 6.780 1.00 96.94 101 LEU A N 1
ATOM 745 C CA . LEU A 1 101 ? -6.151 11.783 7.781 1.00 96.94 101 LEU A CA 1
ATOM 746 C C . LEU A 1 101 ? -7.248 12.593 8.474 1.00 96.94 101 LEU A C 1
ATOM 748 O O . LEU A 1 101 ? -7.292 12.622 9.704 1.00 96.94 101 LEU A O 1
ATOM 752 N N . VAL A 1 102 ? -8.202 13.147 7.718 1.00 94.88 102 VAL A N 1
ATOM 753 C CA . VAL A 1 102 ? -9.382 13.827 8.285 1.00 94.88 102 VAL A CA 1
ATOM 754 C C . VAL A 1 102 ? -10.137 12.898 9.241 1.00 94.88 102 VAL A C 1
ATOM 756 O O . VAL A 1 102 ? -10.520 13.302 10.341 1.00 94.88 102 VAL A O 1
ATOM 759 N N . LYS A 1 103 ? -10.296 11.622 8.875 1.00 92.69 103 LYS A N 1
ATOM 760 C CA . LYS A 1 103 ? -11.022 10.626 9.676 1.00 92.69 103 LYS A CA 1
ATOM 761 C C . LYS A 1 103 ? -10.310 10.255 10.981 1.00 92.69 103 LYS A C 1
ATOM 763 O O . LYS A 1 103 ? -10.977 9.979 11.984 1.00 92.69 103 LYS A O 1
ATOM 768 N N . VAL A 1 104 ? -8.977 10.249 10.997 1.00 94.62 104 VAL A N 1
ATOM 769 C CA . VAL A 1 104 ? -8.174 9.922 12.192 1.00 94.62 104 VAL A CA 1
ATOM 770 C C . VAL A 1 104 ? -7.670 11.141 12.969 1.00 94.62 104 VAL A C 1
ATOM 772 O O . VAL A 1 104 ? -7.104 10.953 14.043 1.00 94.62 104 VAL A O 1
ATOM 775 N N . SER A 1 105 ? -7.936 12.359 12.487 1.00 93.19 105 SER A N 1
ATOM 776 C CA . SER A 1 105 ? -7.460 13.656 13.014 1.00 93.19 105 SER A CA 1
ATOM 777 C C . SER A 1 105 ? -7.564 13.836 14.533 1.00 93.19 105 SER A C 1
ATOM 779 O O . SER A 1 105 ? -6.719 14.468 15.153 1.00 93.19 105 SER A O 1
ATOM 781 N N . HIS A 1 106 ? -8.563 13.221 15.162 1.00 88.25 106 HIS A N 1
ATOM 782 C CA . HIS A 1 106 ? -8.795 13.265 16.606 1.00 88.25 106 HIS A CA 1
ATOM 783 C C . HIS A 1 106 ? -7.788 12.460 17.454 1.00 88.25 106 HIS A C 1
ATOM 785 O O . HIS A 1 106 ? -7.932 12.404 18.675 1.00 88.25 106 HIS A O 1
ATOM 791 N N . ASN A 1 107 ? -6.831 11.752 16.848 1.00 91.38 107 ASN A N 1
ATOM 792 C CA . ASN A 1 107 ? -5.849 10.943 17.565 1.00 91.38 107 ASN A CA 1
ATOM 793 C C . ASN A 1 107 ? -4.481 11.007 16.871 1.00 91.38 107 ASN A C 1
ATOM 795 O O . ASN A 1 107 ? -4.275 10.339 15.859 1.00 91.38 107 ASN A O 1
ATOM 799 N N . GLY A 1 108 ? -3.535 11.745 17.460 1.00 92.06 108 GLY A N 1
ATOM 800 C CA . GLY A 1 108 ? -2.199 11.957 16.887 1.00 92.06 108 GLY A CA 1
ATOM 801 C C . GLY A 1 108 ? -1.443 10.664 16.563 1.00 92.06 108 GLY A C 1
ATOM 802 O O . GLY A 1 108 ? -0.795 10.566 15.528 1.00 92.06 108 GLY A O 1
ATOM 803 N N . PHE A 1 109 ? -1.609 9.617 17.375 1.00 92.06 109 PHE A N 1
ATOM 804 C CA . PHE A 1 109 ? -0.958 8.328 17.134 1.00 92.06 109 PHE A CA 1
ATOM 805 C C . PHE A 1 109 ? -1.511 7.608 15.892 1.00 92.06 109 PHE A C 1
ATOM 807 O O . PHE A 1 109 ? -0.762 7.024 15.111 1.00 92.06 109 PHE A O 1
ATOM 814 N N . LYS A 1 110 ? -2.828 7.686 15.658 1.00 94.94 110 LYS A N 1
ATOM 815 C CA . LYS A 1 110 ? -3.442 7.178 14.421 1.00 94.94 110 LYS A CA 1
ATOM 816 C C . LYS A 1 110 ? -3.110 8.048 13.211 1.00 94.94 110 LYS A C 1
ATOM 818 O O . LYS A 1 110 ? -2.974 7.498 12.120 1.00 94.94 110 LYS A O 1
ATOM 823 N N . VAL A 1 111 ? -2.997 9.366 13.398 1.00 96.88 111 VAL A N 1
ATOM 824 C CA . VAL A 1 111 ? -2.554 10.302 12.354 1.00 96.88 111 VAL A CA 1
ATOM 825 C C . VAL A 1 111 ? -1.154 9.923 11.891 1.00 96.88 111 VAL A C 1
ATOM 827 O O . VAL A 1 111 ? -0.995 9.652 10.711 1.00 96.88 111 VAL A O 1
ATOM 830 N N . GLY A 1 112 ? -0.184 9.789 12.802 1.00 98.00 112 GLY A N 1
ATOM 831 C CA . GLY A 1 112 ? 1.192 9.416 12.452 1.00 98.00 112 GLY A CA 1
ATOM 832 C C . GLY A 1 112 ? 1.279 8.076 11.717 1.00 98.00 112 GLY A C 1
ATOM 833 O O . GLY A 1 112 ? 1.899 7.987 10.661 1.00 98.00 112 GLY A O 1
ATOM 834 N N . ALA A 1 113 ? 0.575 7.051 12.207 1.00 98.12 113 ALA A N 1
ATOM 835 C CA . ALA A 1 113 ? 0.528 5.743 11.549 1.00 98.12 113 ALA A CA 1
ATOM 836 C C . ALA A 1 113 ? -0.102 5.787 10.145 1.00 98.12 113 ALA A C 1
ATOM 838 O O . ALA A 1 113 ? 0.350 5.090 9.240 1.00 98.12 113 ALA A O 1
ATOM 839 N N . SER A 1 114 ? -1.153 6.591 9.966 1.00 98.12 114 SER A N 1
ATOM 840 C CA . SER A 1 114 ? -1.823 6.741 8.668 1.00 98.12 114 SER A CA 1
ATOM 841 C C . SER A 1 114 ? -0.994 7.589 7.707 1.00 98.12 114 SER A C 1
ATOM 843 O O . SER A 1 114 ? -0.936 7.269 6.528 1.00 98.12 114 SER A O 1
ATOM 845 N N . LEU A 1 115 ? -0.329 8.634 8.207 1.00 98.50 115 LEU A N 1
ATOM 846 C CA . LEU A 1 115 ? 0.556 9.491 7.426 1.00 98.50 115 LEU A CA 1
ATOM 847 C C . LEU A 1 115 ? 1.744 8.696 6.887 1.00 98.50 115 LEU A C 1
ATOM 849 O O . LEU A 1 115 ? 2.004 8.759 5.694 1.00 98.50 115 LEU A O 1
ATOM 853 N N . LEU A 1 116 ? 2.395 7.887 7.730 1.00 98.75 116 LEU A N 1
ATOM 854 C CA . LEU A 1 116 ? 3.486 7.007 7.306 1.00 98.75 116 LEU A CA 1
ATOM 855 C C . LEU A 1 116 ? 3.048 6.079 6.167 1.00 98.75 116 LEU A C 1
ATOM 857 O O . LEU A 1 116 ? 3.711 6.005 5.140 1.00 98.75 116 LEU A O 1
ATOM 861 N N . TYR A 1 117 ? 1.892 5.430 6.320 1.00 98.75 117 TYR A N 1
ATOM 862 C CA . TYR A 1 117 ? 1.311 4.583 5.278 1.00 98.75 117 TYR A CA 1
ATOM 863 C C . TYR A 1 117 ? 1.063 5.335 3.962 1.00 98.75 117 TYR A C 1
ATOM 865 O O . TYR A 1 117 ? 1.418 4.832 2.897 1.00 98.75 117 TYR A O 1
ATOM 873 N N . ILE A 1 118 ? 0.484 6.538 4.032 1.00 98.62 118 ILE A N 1
ATOM 874 C CA . ILE A 1 118 ? 0.219 7.377 2.856 1.00 98.62 118 ILE A CA 1
ATOM 875 C C . ILE A 1 118 ? 1.531 7.769 2.175 1.00 98.62 118 ILE A C 1
ATOM 877 O O . ILE A 1 118 ? 1.632 7.641 0.960 1.00 98.62 118 ILE A O 1
ATOM 881 N N . CYS A 1 119 ? 2.547 8.185 2.935 1.00 98.81 119 CYS A N 1
ATOM 882 C CA . CYS A 1 119 ? 3.859 8.523 2.387 1.00 98.81 119 CYS A CA 1
ATOM 883 C C . CYS A 1 119 ? 4.508 7.325 1.684 1.00 98.81 119 CYS A C 1
ATOM 885 O O . CYS A 1 119 ? 5.021 7.488 0.582 1.00 98.81 119 CYS A O 1
ATOM 887 N N . CYS A 1 120 ? 4.439 6.121 2.264 1.00 98.81 120 CYS A N 1
ATOM 888 C CA . CYS A 1 120 ? 4.961 4.912 1.623 1.00 98.81 120 CYS A CA 1
ATOM 889 C C . CYS A 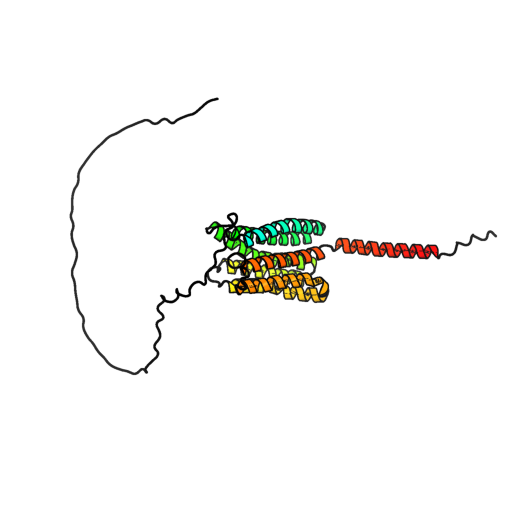1 120 ? 4.231 4.583 0.311 1.00 98.81 120 CYS A C 1
ATOM 891 O O . CYS A 1 120 ? 4.886 4.247 -0.671 1.00 98.81 120 CYS A O 1
ATOM 893 N N . LEU A 1 121 ? 2.897 4.701 0.267 1.00 98.62 121 LEU A N 1
ATOM 894 C CA . LEU A 1 121 ? 2.133 4.485 -0.969 1.00 98.62 121 LEU A CA 1
ATOM 895 C C . LEU A 1 121 ? 2.428 5.540 -2.035 1.00 98.62 121 LEU A C 1
ATOM 897 O O . LEU A 1 121 ? 2.581 5.198 -3.203 1.00 98.62 121 LEU A O 1
ATOM 901 N N . LEU A 1 122 ? 2.507 6.815 -1.645 1.00 98.69 122 LEU A N 1
ATOM 902 C CA . LEU A 1 122 ? 2.856 7.891 -2.571 1.00 98.69 122 LEU A CA 1
ATOM 903 C C . LEU A 1 122 ? 4.250 7.681 -3.141 1.00 98.69 122 LEU A C 1
ATOM 905 O O . LEU A 1 122 ? 4.431 7.831 -4.342 1.00 98.69 122 LEU A O 1
ATOM 909 N N . PHE A 1 123 ? 5.207 7.304 -2.295 1.00 98.75 123 PHE A N 1
ATOM 910 C CA . PHE A 1 123 ? 6.564 7.009 -2.724 1.00 98.75 123 PHE A CA 1
ATOM 911 C C . PHE A 1 123 ? 6.593 5.842 -3.719 1.00 98.75 123 PHE A C 1
ATOM 913 O O . PHE A 1 123 ? 7.143 6.004 -4.800 1.00 98.75 123 PHE A O 1
ATOM 920 N N . LEU A 1 124 ? 5.916 4.725 -3.421 1.00 98.56 124 LEU A N 1
ATOM 921 C CA . LEU A 1 124 ? 5.770 3.592 -4.346 1.00 98.56 124 LEU A CA 1
ATOM 922 C C . LEU A 1 124 ? 5.222 4.022 -5.703 1.00 98.56 124 LEU A C 1
ATOM 924 O O . LEU A 1 124 ? 5.872 3.841 -6.727 1.00 98.56 124 LEU A O 1
ATOM 928 N N . PHE A 1 125 ? 4.031 4.610 -5.720 1.00 98.62 125 PHE A N 1
ATOM 929 C CA . PHE A 1 125 ? 3.363 4.914 -6.976 1.00 98.62 125 PHE A CA 1
ATOM 930 C C . PHE A 1 125 ? 4.068 6.024 -7.767 1.00 98.62 125 PHE A C 1
ATOM 932 O O . PHE A 1 125 ? 4.131 5.951 -8.992 1.00 98.62 125 PHE A O 1
ATOM 939 N N . ALA A 1 126 ? 4.655 7.018 -7.094 1.00 98.38 126 ALA A N 1
ATOM 940 C CA . ALA A 1 126 ? 5.401 8.077 -7.766 1.00 98.38 126 ALA A CA 1
ATOM 941 C C . ALA A 1 126 ? 6.733 7.579 -8.343 1.00 98.38 126 ALA A C 1
ATOM 943 O O . ALA A 1 126 ? 7.030 7.878 -9.499 1.00 98.38 126 ALA A O 1
ATOM 944 N N . MET A 1 127 ? 7.530 6.826 -7.574 1.00 98.38 127 MET A N 1
ATOM 945 C CA . MET A 1 127 ? 8.829 6.329 -8.049 1.00 98.38 127 MET A CA 1
ATOM 946 C C . MET A 1 127 ? 8.653 5.344 -9.199 1.00 98.38 127 MET A C 1
ATOM 948 O O . MET A 1 127 ? 9.316 5.483 -10.222 1.00 98.38 127 MET A O 1
ATOM 952 N N . SER A 1 128 ? 7.688 4.437 -9.077 1.00 97.75 128 SER A N 1
ATOM 953 C CA . SER A 1 128 ? 7.347 3.472 -10.116 1.00 97.75 128 SER A CA 1
ATOM 954 C C . SER A 1 128 ? 6.835 4.131 -11.398 1.00 97.75 128 SER A C 1
ATOM 956 O O . SER A 1 128 ? 7.337 3.862 -12.489 1.00 97.75 128 SER A O 1
ATOM 958 N N . GLY A 1 129 ? 5.891 5.075 -11.270 1.00 97.44 129 GLY A N 1
ATOM 959 C CA . GLY A 1 129 ? 5.378 5.832 -12.412 1.00 97.44 129 GLY A CA 1
ATOM 960 C C . GLY A 1 129 ? 6.489 6.587 -13.144 1.00 97.44 129 GLY A C 1
ATOM 961 O O . GLY A 1 129 ? 6.543 6.587 -14.376 1.00 97.44 129 GLY A O 1
ATOM 962 N N . THR A 1 130 ? 7.419 7.166 -12.376 1.00 97.62 130 THR A N 1
ATOM 963 C CA . THR A 1 130 ? 8.580 7.901 -12.892 1.00 97.62 130 THR A CA 1
ATOM 964 C C . THR A 1 130 ? 9.569 6.969 -13.585 1.00 97.62 130 THR A C 1
ATOM 966 O O . THR A 1 130 ? 9.948 7.237 -14.722 1.00 97.62 130 THR A O 1
ATOM 969 N N . TYR A 1 131 ? 9.936 5.848 -12.964 1.00 96.56 131 TYR A N 1
ATOM 970 C CA . TYR A 1 131 ? 10.825 4.848 -13.556 1.00 96.56 131 TYR A CA 1
ATOM 971 C C . TYR A 1 131 ? 10.319 4.367 -14.925 1.00 96.56 131 TYR A C 1
ATOM 973 O O . TYR A 1 131 ? 11.069 4.397 -15.904 1.00 96.56 131 TYR A O 1
ATOM 981 N N . HIS A 1 132 ? 9.038 4.008 -15.010 1.00 95.19 132 HIS A N 1
ATOM 982 C CA . HIS A 1 132 ? 8.410 3.527 -16.241 1.00 95.19 132 HIS A CA 1
ATOM 983 C C . HIS A 1 132 ? 8.165 4.625 -17.287 1.00 95.19 132 HIS A C 1
ATOM 985 O O . HIS A 1 132 ? 7.988 4.334 -18.467 1.00 95.19 132 HIS A O 1
ATOM 991 N N . SER A 1 133 ? 8.188 5.900 -16.893 1.00 95.25 133 SER A N 1
ATOM 992 C CA . SER A 1 133 ? 8.108 7.011 -17.850 1.00 95.25 133 SER A CA 1
ATOM 993 C C . SER A 1 133 ? 9.422 7.253 -18.599 1.00 95.25 133 SER A C 1
ATOM 995 O O . SER A 1 133 ? 9.400 7.759 -19.718 1.00 95.25 133 SER A O 1
ATOM 997 N N . MET A 1 134 ? 10.565 6.900 -18.001 1.00 94.44 134 MET A N 1
ATOM 998 C CA . MET A 1 134 ? 11.880 7.341 -18.464 1.00 94.44 134 MET A CA 1
ATOM 999 C C . MET A 1 134 ? 12.486 6.430 -19.531 1.00 94.44 134 MET A C 1
ATOM 1001 O O . MET A 1 134 ? 12.504 5.206 -19.402 1.00 94.44 134 MET A O 1
ATOM 1005 N N . ALA A 1 135 ? 13.092 7.050 -20.544 1.00 92.19 135 ALA A N 1
ATOM 1006 C CA . ALA A 1 135 ? 13.964 6.372 -21.496 1.00 92.19 135 ALA A CA 1
ATOM 1007 C C . ALA A 1 135 ? 15.236 5.826 -20.804 1.00 92.19 135 ALA A C 1
ATOM 1009 O O . ALA A 1 135 ? 15.608 6.300 -19.725 1.00 92.19 135 ALA A O 1
ATOM 1010 N N . PRO A 1 136 ? 15.926 4.828 -21.390 1.00 91.69 136 PRO A N 1
ATOM 1011 C CA . PRO A 1 136 ? 17.178 4.298 -20.850 1.00 91.69 136 PRO A CA 1
ATOM 1012 C C . PRO A 1 136 ? 18.216 5.390 -20.548 1.00 91.69 136 PRO A C 1
ATOM 1014 O O . PRO A 1 136 ? 18.458 6.275 -21.365 1.00 91.69 136 PRO A O 1
ATOM 1017 N N . GLY A 1 137 ? 18.845 5.316 -19.374 1.00 93.94 137 GLY A N 1
ATOM 1018 C CA . GLY A 1 137 ? 19.852 6.279 -18.934 1.00 93.94 137 GLY A CA 1
ATOM 1019 C C . GLY A 1 137 ? 20.083 6.250 -17.418 1.00 93.94 137 GLY A C 1
ATOM 1020 O O . GLY A 1 137 ? 19.352 5.569 -16.695 1.00 93.94 137 GLY A O 1
ATOM 1021 N N . PRO A 1 138 ? 21.060 7.025 -16.911 1.00 94.25 138 PRO A N 1
ATOM 1022 C CA . PRO A 1 138 ? 21.451 7.000 -15.498 1.00 94.25 138 PRO A CA 1
ATOM 1023 C C . PRO A 1 138 ? 20.309 7.395 -14.551 1.00 94.25 138 PRO A C 1
ATOM 1025 O O . PRO A 1 138 ? 20.176 6.834 -13.465 1.00 94.25 138 PRO A O 1
ATOM 1028 N N . TRP A 1 139 ? 19.436 8.316 -14.973 1.00 95.00 139 TRP A N 1
ATOM 1029 C CA . TRP A 1 139 ? 18.254 8.697 -14.197 1.00 95.00 139 TRP A CA 1
ATOM 1030 C C . TRP A 1 139 ? 17.237 7.562 -14.099 1.00 95.00 139 TRP A C 1
ATOM 1032 O O . TRP A 1 139 ? 16.717 7.311 -13.014 1.00 95.00 139 TRP A O 1
ATOM 1042 N N . ARG A 1 140 ? 17.008 6.817 -15.188 1.00 94.69 140 ARG A N 1
ATOM 1043 C CA . ARG A 1 140 ? 16.129 5.642 -15.159 1.00 94.69 140 ARG A CA 1
ATOM 1044 C C . ARG A 1 140 ? 16.657 4.593 -14.187 1.00 94.69 140 ARG A C 1
ATOM 1046 O O . ARG A 1 140 ? 15.874 4.038 -13.426 1.00 94.69 140 ARG A O 1
ATOM 1053 N N . ASP A 1 141 ? 17.967 4.355 -14.165 1.00 93.50 141 ASP A N 1
ATOM 1054 C CA . ASP A 1 141 ? 18.583 3.416 -13.221 1.00 93.50 141 ASP A CA 1
ATOM 1055 C C . ASP A 1 141 ? 18.439 3.855 -11.762 1.00 93.50 141 ASP A C 1
ATOM 1057 O O . ASP A 1 141 ? 18.181 3.025 -10.889 1.00 93.50 141 ASP A O 1
ATOM 1061 N N . PHE A 1 142 ? 18.555 5.154 -11.493 1.00 95.62 142 PHE A N 1
ATOM 1062 C CA . PHE A 1 142 ? 18.312 5.703 -10.164 1.00 95.62 142 PHE A CA 1
ATOM 1063 C C . PHE A 1 142 ? 16.854 5.509 -9.723 1.00 95.62 142 PHE A C 1
ATOM 1065 O O . PHE A 1 142 ? 16.605 4.953 -8.654 1.00 95.62 142 PHE A O 1
ATOM 1072 N N . PHE A 1 143 ? 15.881 5.887 -10.560 1.00 96.81 143 PHE A N 1
ATOM 1073 C CA . PHE A 1 143 ? 14.461 5.698 -10.242 1.00 96.81 143 PHE A CA 1
ATOM 1074 C C . PHE A 1 143 ? 14.064 4.223 -10.169 1.00 96.81 143 PHE A C 1
ATOM 1076 O O . PHE A 1 143 ? 13.235 3.872 -9.335 1.00 96.81 143 PHE A O 1
ATOM 1083 N N . ARG A 1 144 ? 14.708 3.348 -10.950 1.00 94.81 144 ARG A N 1
ATOM 1084 C CA . ARG A 1 144 ? 14.555 1.894 -10.829 1.00 94.81 144 ARG A CA 1
ATOM 1085 C C . ARG A 1 144 ? 14.941 1.412 -9.436 1.00 94.81 144 ARG A C 1
ATOM 1087 O O . ARG A 1 144 ? 14.197 0.651 -8.831 1.00 94.81 144 ARG A O 1
ATOM 1094 N N . ARG A 1 145 ? 16.071 1.871 -8.888 1.00 95.25 145 ARG A N 1
ATOM 1095 C CA . ARG A 1 145 ? 16.449 1.530 -7.505 1.00 95.25 145 ARG A CA 1
ATOM 1096 C C . ARG A 1 145 ? 15.403 2.017 -6.505 1.00 95.25 145 ARG A C 1
ATOM 1098 O O . ARG A 1 145 ? 14.997 1.246 -5.641 1.00 95.25 145 ARG A O 1
ATOM 1105 N N . LEU A 1 146 ? 14.926 3.257 -6.642 1.00 97.31 146 LEU A N 1
ATOM 1106 C CA . LEU A 1 146 ? 13.899 3.805 -5.747 1.00 97.31 146 LEU A CA 1
ATOM 1107 C C . LEU A 1 146 ? 12.567 3.046 -5.831 1.00 97.31 146 LEU A C 1
ATOM 1109 O O . LEU A 1 146 ? 11.922 2.853 -4.802 1.00 97.31 146 LEU A O 1
ATOM 1113 N N . ASP A 1 147 ? 12.182 2.585 -7.019 1.00 96.75 147 ASP A N 1
ATOM 1114 C CA . ASP A 1 147 ? 10.992 1.758 -7.228 1.00 96.75 147 ASP A CA 1
ATOM 1115 C C . ASP A 1 147 ? 11.093 0.429 -6.458 1.00 96.75 147 ASP A C 1
ATOM 1117 O O . ASP A 1 147 ? 10.222 0.090 -5.655 1.00 96.75 147 ASP A O 1
ATOM 1121 N N . TYR A 1 148 ? 12.236 -0.257 -6.570 1.00 93.81 148 TYR A N 1
ATOM 1122 C CA . TYR A 1 148 ? 12.511 -1.475 -5.799 1.00 93.81 148 TYR A CA 1
ATOM 1123 C C . TYR A 1 148 ? 12.531 -1.212 -4.287 1.00 93.81 148 TYR A C 1
ATOM 1125 O O . TYR A 1 148 ? 11.978 -1.991 -3.508 1.00 93.81 148 TYR A O 1
ATOM 1133 N N . MET A 1 149 ? 13.132 -0.102 -3.846 1.00 96.88 149 MET A N 1
ATOM 1134 C CA . MET A 1 149 ? 13.139 0.292 -2.431 1.00 96.88 149 MET A CA 1
ATOM 1135 C C . MET A 1 149 ? 11.720 0.522 -1.898 1.00 96.88 149 MET A C 1
ATOM 1137 O O . MET A 1 149 ? 11.416 0.182 -0.751 1.00 96.88 149 MET A O 1
ATOM 1141 N N . ALA A 1 150 ? 10.834 1.081 -2.722 1.00 98.19 150 ALA A N 1
ATOM 1142 C CA . ALA A 1 150 ? 9.488 1.432 -2.309 1.00 98.19 150 ALA A CA 1
ATOM 1143 C C . ALA A 1 150 ? 8.612 0.216 -1.968 1.00 98.19 150 ALA A C 1
ATOM 1145 O O . ALA A 1 150 ? 7.759 0.324 -1.082 1.00 98.19 150 ALA A O 1
ATOM 1146 N N . ILE A 1 151 ? 8.853 -0.946 -2.588 1.00 97.25 151 ILE A N 1
ATOM 1147 C CA . ILE A 1 151 ? 8.158 -2.205 -2.265 1.00 97.25 151 ILE A CA 1
ATOM 1148 C C . ILE A 1 151 ? 8.382 -2.579 -0.792 1.00 97.25 151 ILE A C 1
ATOM 1150 O O . ILE A 1 151 ? 7.436 -2.855 -0.050 1.00 97.25 151 ILE A O 1
ATOM 1154 N N . TRP A 1 152 ? 9.624 -2.506 -0.316 1.00 98.12 152 TRP A N 1
ATOM 1155 C CA . TRP A 1 152 ? 9.949 -2.791 1.084 1.00 98.12 152 TRP A CA 1
ATOM 1156 C C . TRP A 1 152 ? 9.275 -1.801 2.036 1.00 98.12 152 TRP A C 1
ATOM 1158 O O . TRP A 1 152 ? 8.696 -2.187 3.055 1.00 98.12 152 TRP A O 1
ATOM 1168 N N . LEU A 1 153 ? 9.293 -0.513 1.686 1.00 98.56 153 LEU A N 1
ATOM 1169 C CA . LEU A 1 153 ? 8.669 0.527 2.500 1.00 98.56 153 LEU A CA 1
ATOM 1170 C C . LEU A 1 153 ? 7.147 0.367 2.568 1.00 98.56 153 LEU A C 1
ATOM 1172 O O . LEU A 1 153 ? 6.573 0.531 3.645 1.00 98.56 153 LEU A O 1
ATOM 1176 N N . VAL A 1 154 ? 6.473 0.025 1.465 1.00 98.44 154 VAL A N 1
ATOM 1177 C CA . VAL A 1 154 ? 5.013 -0.149 1.466 1.00 98.44 154 VAL A CA 1
ATOM 1178 C C . VAL A 1 154 ? 4.579 -1.402 2.230 1.00 98.44 154 VAL A C 1
ATOM 1180 O O . VAL A 1 154 ? 3.525 -1.380 2.872 1.00 98.44 154 VAL A O 1
ATOM 1183 N N . ILE A 1 155 ? 5.386 -2.468 2.251 1.00 98.31 155 ILE A N 1
ATOM 1184 C CA . ILE A 1 155 ? 5.107 -3.667 3.058 1.00 98.31 155 ILE A CA 1
ATOM 1185 C C . ILE A 1 155 ? 5.021 -3.290 4.544 1.00 98.31 155 ILE A C 1
ATOM 1187 O O . ILE A 1 155 ? 3.983 -3.497 5.181 1.00 98.31 155 ILE A O 1
ATOM 1191 N N . ALA A 1 156 ? 6.052 -2.644 5.093 1.00 98.56 156 ALA A N 1
ATOM 1192 C CA . ALA A 1 156 ? 6.038 -2.211 6.492 1.00 98.56 156 ALA A CA 1
ATOM 1193 C C . ALA A 1 156 ? 5.058 -1.047 6.755 1.00 98.56 156 ALA A C 1
ATOM 1195 O O . ALA A 1 156 ? 4.340 -1.013 7.767 1.00 98.56 156 ALA A O 1
ATOM 1196 N N . GLY A 1 157 ? 4.974 -0.104 5.817 1.00 98.50 157 GLY A N 1
ATOM 1197 C CA . GLY A 1 157 ? 4.083 1.051 5.872 1.00 98.50 157 GLY A CA 1
ATOM 1198 C C . GLY A 1 157 ? 2.612 0.648 5.929 1.00 98.50 157 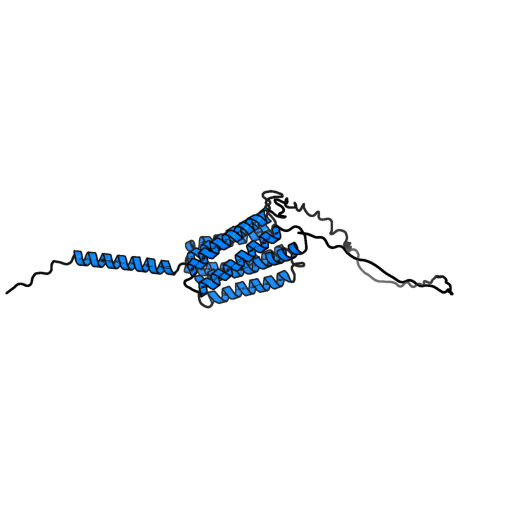GLY A C 1
ATOM 1199 O O . GLY A 1 157 ? 1.866 1.185 6.743 1.00 98.50 157 GLY A O 1
ATOM 1200 N N . SER A 1 158 ? 2.195 -0.349 5.145 1.00 98.12 158 SER A N 1
ATOM 1201 C CA . SER A 1 158 ? 0.818 -0.863 5.134 1.00 98.12 158 SER A CA 1
ATOM 1202 C C . SER A 1 158 ? 0.462 -1.662 6.391 1.00 98.12 158 SER A C 1
ATOM 1204 O O . SER A 1 158 ? -0.674 -1.588 6.874 1.00 98.12 158 SER A O 1
ATOM 1206 N N . ALA A 1 159 ? 1.431 -2.363 6.988 1.00 98.31 159 ALA A N 1
ATOM 1207 C CA . ALA A 1 159 ? 1.250 -3.034 8.270 1.00 98.31 159 ALA A CA 1
ATOM 1208 C C . ALA A 1 159 ? 1.033 -2.031 9.416 1.00 98.31 159 ALA A C 1
ATOM 1210 O O . ALA A 1 159 ? 0.251 -2.297 10.335 1.00 98.31 159 ALA A O 1
ATOM 1211 N N . THR A 1 160 ? 1.677 -0.864 9.362 1.00 98.50 160 THR A N 1
ATOM 1212 C CA . THR A 1 160 ? 1.669 0.130 10.446 1.00 98.50 160 THR A CA 1
ATOM 1213 C C . THR A 1 160 ? 0.264 0.518 10.931 1.00 98.50 160 THR A C 1
ATOM 1215 O O . THR A 1 160 ? -0.081 0.196 12.075 1.00 98.50 160 THR A O 1
ATOM 1218 N N . PRO A 1 161 ? -0.613 1.130 10.116 1.00 97.62 161 PRO A N 1
ATOM 1219 C CA . PRO A 1 161 ? -1.946 1.512 10.567 1.00 97.62 161 PRO A CA 1
ATOM 1220 C C . PRO A 1 161 ? -2.792 0.298 10.979 1.00 97.62 161 PRO A C 1
ATOM 1222 O O . PRO A 1 161 ? -3.533 0.391 11.955 1.00 97.62 161 PRO A O 1
ATOM 1225 N N . VAL A 1 162 ? -2.650 -0.867 10.338 1.00 97.19 162 VAL A N 1
ATOM 1226 C CA . VAL A 1 162 ? -3.387 -2.086 10.725 1.00 97.19 162 VAL A CA 1
ATOM 1227 C C . VAL A 1 162 ? -3.103 -2.472 12.184 1.00 97.19 162 VAL A C 1
ATOM 1229 O O . VAL A 1 162 ? -4.029 -2.655 12.982 1.00 97.19 162 VAL A O 1
ATOM 1232 N N . HIS A 1 163 ? -1.835 -2.536 12.585 1.00 97.75 163 HIS A N 1
ATOM 1233 C CA . HIS A 1 163 ? -1.465 -2.946 13.945 1.00 97.75 163 HIS A CA 1
ATOM 1234 C C . HIS A 1 163 ? -1.743 -1.838 14.973 1.00 97.75 163 HIS A C 1
ATOM 1236 O O . HIS A 1 163 ? -2.177 -2.113 16.101 1.00 97.75 163 HIS A O 1
ATOM 1242 N N . ILE A 1 164 ? -1.566 -0.576 14.578 1.00 96.75 164 ILE A N 1
ATOM 1243 C CA . ILE A 1 164 ? -1.838 0.592 15.422 1.00 96.75 164 ILE A CA 1
ATOM 1244 C C . ILE A 1 164 ? -3.336 0.728 15.719 1.00 96.75 164 ILE A C 1
ATOM 1246 O O . ILE A 1 164 ? -3.715 1.043 16.853 1.00 96.75 164 ILE A O 1
ATOM 1250 N N . LEU A 1 165 ? -4.204 0.450 14.744 1.00 93.62 165 LEU A N 1
ATOM 1251 C CA . LEU A 1 165 ? -5.650 0.576 14.909 1.00 93.62 165 LEU A CA 1
ATOM 1252 C C . LEU A 1 165 ? -6.276 -0.644 15.606 1.00 93.62 165 LEU A C 1
ATOM 1254 O O . LEU A 1 165 ? -7.192 -0.462 16.411 1.00 93.62 165 LEU A O 1
ATOM 1258 N N . LEU A 1 166 ? -5.816 -1.872 15.326 1.00 94.19 166 LEU A N 1
ATOM 1259 C CA . LEU A 1 166 ? -6.542 -3.089 15.727 1.00 94.19 166 LEU A CA 1
ATOM 1260 C C . LEU A 1 166 ? -5.881 -3.928 16.838 1.00 94.19 166 LEU A C 1
ATOM 1262 O O . LEU A 1 166 ? -6.579 -4.684 17.534 1.00 94.19 166 LEU A O 1
ATOM 1266 N N . MET A 1 167 ? -4.566 -3.807 17.035 1.00 95.00 167 MET A N 1
ATOM 1267 C CA . MET A 1 167 ? -3.800 -4.619 17.995 1.00 95.00 167 MET A CA 1
ATOM 1268 C C . MET A 1 167 ? -3.329 -3.805 19.198 1.00 95.00 167 MET A C 1
ATOM 1270 O O . MET A 1 167 ? -3.457 -2.589 19.194 1.00 95.00 167 MET A O 1
ATOM 1274 N N . LYS A 1 168 ? -2.819 -4.454 20.250 1.00 93.81 168 LYS A N 1
ATOM 1275 C CA . LYS A 1 168 ? -2.228 -3.819 21.445 1.00 93.81 168 LYS A CA 1
ATOM 1276 C C . LYS A 1 168 ? -1.091 -4.691 21.995 1.00 93.81 168 LYS A C 1
ATOM 1278 O O . LYS A 1 168 ? -1.035 -5.877 21.676 1.00 93.81 168 LYS A O 1
ATOM 1283 N N . GLY A 1 169 ? -0.243 -4.112 22.846 1.00 96.12 169 GLY A N 1
ATOM 1284 C CA . GLY A 1 169 ? 0.816 -4.832 23.562 1.00 96.12 169 GLY A CA 1
ATOM 1285 C C . GLY A 1 169 ? 1.834 -5.486 22.626 1.00 96.12 169 GLY A C 1
ATOM 1286 O O . GLY A 1 169 ? 2.110 -4.962 21.545 1.00 96.12 169 GLY A O 1
ATOM 1287 N N . VAL A 1 170 ? 2.348 -6.650 23.034 1.00 96.38 170 VAL A N 1
ATOM 1288 C CA . VAL A 1 170 ? 3.386 -7.400 22.306 1.00 96.38 170 VAL A CA 1
ATOM 1289 C C . VAL A 1 170 ? 2.996 -7.720 20.862 1.00 96.38 170 VAL A C 1
ATOM 1291 O O . VAL A 1 170 ? 3.817 -7.581 19.969 1.00 96.38 170 VAL A O 1
ATOM 1294 N N . TRP A 1 171 ? 1.729 -8.046 20.589 1.00 96.19 171 TRP A N 1
ATOM 1295 C CA . TRP A 1 171 ? 1.286 -8.364 19.227 1.00 96.19 171 TRP A CA 1
ATOM 1296 C C . TRP A 1 171 ? 1.325 -7.159 18.291 1.00 96.19 171 TRP A C 1
ATOM 1298 O O . TRP A 1 171 ? 1.581 -7.320 17.106 1.00 96.19 171 TRP A O 1
ATOM 1308 N N . ARG A 1 172 ? 1.089 -5.945 18.805 1.00 97.38 172 ARG A N 1
ATOM 1309 C CA . ARG A 1 172 ? 1.235 -4.729 17.996 1.00 97.38 172 ARG A CA 1
ATOM 1310 C C . ARG A 1 172 ? 2.706 -4.492 17.683 1.00 97.38 172 ARG A C 1
ATOM 1312 O O . ARG A 1 172 ? 3.069 -4.379 16.521 1.00 97.38 172 ARG A O 1
ATOM 1319 N N . TRP A 1 173 ? 3.521 -4.377 18.723 1.00 97.94 173 TRP A N 1
ATOM 1320 C CA . TRP A 1 173 ? 4.893 -3.903 18.576 1.00 97.94 173 TRP A CA 1
ATOM 1321 C C . TRP A 1 173 ? 5.829 -4.970 18.018 1.00 97.94 173 TRP A C 1
ATOM 1323 O O . TRP A 1 173 ? 6.648 -4.646 17.173 1.00 97.94 173 TRP A O 1
ATOM 1333 N N . GLY A 1 174 ? 5.655 -6.235 18.402 1.00 98.25 174 GLY A N 1
ATOM 1334 C CA . GLY A 1 174 ? 6.444 -7.352 17.885 1.00 98.25 174 GLY A CA 1
ATOM 1335 C C . GLY A 1 174 ? 6.225 -7.586 16.392 1.00 98.25 174 GLY A C 1
ATOM 1336 O O . GLY A 1 174 ? 7.193 -7.714 15.654 1.00 98.25 174 GLY A O 1
ATOM 1337 N N . LEU A 1 175 ? 4.972 -7.562 15.915 1.00 98.12 175 LEU A N 1
ATOM 1338 C CA . LEU A 1 175 ? 4.704 -7.699 14.478 1.00 98.12 175 LEU A CA 1
ATOM 1339 C C . LEU A 1 175 ? 5.186 -6.475 13.693 1.00 98.12 175 LEU A C 1
ATOM 1341 O O . LEU A 1 175 ? 5.759 -6.643 12.625 1.00 98.12 175 LEU A O 1
ATOM 1345 N N . LEU A 1 176 ? 5.024 -5.255 14.223 1.00 98.50 176 LEU A N 1
ATOM 1346 C CA . LEU A 1 176 ? 5.579 -4.062 13.573 1.00 98.50 176 LEU A CA 1
ATOM 1347 C C . LEU A 1 176 ? 7.103 -4.086 13.504 1.00 98.50 176 LEU A C 1
ATOM 1349 O O . LEU A 1 176 ? 7.649 -3.751 12.459 1.00 98.50 176 LEU A O 1
ATOM 1353 N N . ALA A 1 177 ? 7.771 -4.504 14.578 1.00 98.50 177 ALA A N 1
ATOM 1354 C CA . ALA A 1 177 ? 9.214 -4.688 14.580 1.00 98.50 177 ALA A CA 1
ATOM 1355 C C . ALA A 1 177 ? 9.626 -5.718 13.525 1.00 98.50 177 ALA A C 1
ATOM 1357 O O . ALA A 1 177 ? 10.555 -5.458 12.775 1.00 98.50 177 ALA A O 1
ATOM 1358 N N . LEU A 1 178 ? 8.898 -6.831 13.400 1.00 98.31 178 LEU A N 1
ATOM 1359 C CA . LEU A 1 178 ? 9.186 -7.852 12.396 1.00 98.31 178 LEU A CA 1
ATOM 1360 C C . LEU A 1 178 ? 8.999 -7.333 10.961 1.00 98.31 178 LEU A C 1
ATOM 1362 O O . LEU A 1 178 ? 9.865 -7.555 10.121 1.00 98.31 178 LEU A O 1
ATOM 1366 N N . PHE A 1 179 ? 7.917 -6.596 10.687 1.00 98.56 179 PHE A N 1
ATOM 1367 C CA . PHE A 1 179 ? 7.692 -5.979 9.377 1.00 98.56 179 PHE A CA 1
ATOM 1368 C C . PHE A 1 179 ? 8.772 -4.955 9.025 1.00 98.56 179 PHE A C 1
ATOM 1370 O O . PHE A 1 179 ? 9.316 -5.010 7.926 1.00 98.56 179 PHE A O 1
ATOM 1377 N N . TRP A 1 180 ? 9.088 -4.029 9.933 1.00 98.69 180 TRP A N 1
ATOM 1378 C CA . TRP A 1 180 ? 10.081 -2.983 9.678 1.00 98.69 180 TRP A CA 1
ATOM 1379 C C . TRP A 1 180 ? 11.501 -3.536 9.620 1.00 98.69 180 TRP A C 1
ATOM 1381 O O . TRP A 1 180 ? 12.215 -3.222 8.676 1.00 98.69 180 TRP A O 1
ATOM 1391 N N . ALA A 1 181 ? 11.901 -4.390 10.564 1.00 98.56 181 ALA A N 1
ATOM 1392 C CA . ALA A 1 181 ? 13.218 -5.018 10.537 1.00 98.56 181 ALA A CA 1
ATOM 1393 C C . ALA A 1 181 ? 13.376 -5.887 9.286 1.00 98.56 181 ALA A C 1
ATOM 1395 O O . ALA A 1 181 ? 14.330 -5.698 8.545 1.00 98.56 181 ALA A O 1
ATOM 1396 N N . GLY A 1 182 ? 12.406 -6.759 8.986 1.00 98.38 182 GLY A N 1
ATOM 1397 C CA . GLY A 1 182 ? 12.440 -7.592 7.784 1.00 98.38 182 GLY A CA 1
ATOM 1398 C C . GLY A 1 182 ? 12.517 -6.767 6.500 1.00 98.38 182 GLY A C 1
ATOM 1399 O O . GLY A 1 182 ? 13.363 -7.037 5.653 1.00 98.38 182 GLY A O 1
ATOM 1400 N N . SER A 1 183 ? 11.693 -5.720 6.384 1.00 98.38 183 SER A N 1
ATOM 1401 C CA . SER A 1 183 ? 11.679 -4.862 5.194 1.00 98.38 183 SER A CA 1
ATOM 1402 C C . SER A 1 183 ? 12.969 -4.062 5.042 1.00 98.38 183 SER A C 1
ATOM 1404 O O . SER A 1 183 ? 13.515 -4.015 3.949 1.00 98.38 183 SER A O 1
ATOM 1406 N N . LEU A 1 184 ? 13.489 -3.459 6.116 1.00 98.56 184 LEU A N 1
ATOM 1407 C CA . LEU A 1 184 ? 14.721 -2.668 6.052 1.00 98.56 184 LEU A CA 1
ATOM 1408 C C . LEU A 1 184 ? 15.956 -3.547 5.841 1.00 98.56 184 LEU A C 1
ATOM 1410 O O . LEU A 1 184 ? 16.817 -3.191 5.043 1.00 98.56 184 LEU A O 1
ATOM 1414 N N . SER A 1 185 ? 16.037 -4.707 6.497 1.00 98.19 185 SER A N 1
ATOM 1415 C CA . SER A 1 185 ? 17.129 -5.659 6.281 1.00 98.19 185 SER A CA 1
ATOM 1416 C C . SER A 1 185 ? 17.139 -6.181 4.846 1.00 98.19 185 SER A C 1
ATOM 1418 O O . SER A 1 185 ? 18.195 -6.186 4.219 1.00 98.19 185 SER A O 1
ATOM 1420 N N . CYS A 1 186 ? 15.979 -6.565 4.302 1.00 97.56 186 CYS A N 1
ATOM 1421 C CA . CYS A 1 186 ? 15.894 -7.009 2.911 1.00 97.56 186 CYS A CA 1
ATOM 1422 C C . CYS A 1 186 ? 16.144 -5.865 1.926 1.00 97.56 186 CYS A C 1
ATOM 1424 O O . CYS A 1 186 ? 16.816 -6.093 0.931 1.00 97.56 186 CYS A O 1
ATOM 1426 N N . LEU A 1 187 ? 15.682 -4.642 2.209 1.00 97.62 187 LEU A N 1
ATOM 1427 C CA . LEU A 1 187 ? 15.981 -3.463 1.392 1.00 97.62 187 LEU A CA 1
ATOM 1428 C C . LEU A 1 187 ? 17.493 -3.245 1.288 1.00 97.62 187 LEU A C 1
ATOM 1430 O O . LEU A 1 187 ? 18.010 -3.147 0.181 1.00 97.62 187 LEU A O 1
ATOM 1434 N N . ILE A 1 188 ? 18.200 -3.209 2.423 1.00 97.56 188 ILE A N 1
ATOM 1435 C CA . ILE A 1 188 ? 19.657 -3.004 2.455 1.00 97.56 188 ILE A CA 1
ATOM 1436 C C . ILE A 1 188 ? 20.372 -4.141 1.719 1.00 97.56 188 ILE A C 1
ATOM 1438 O O . ILE A 1 188 ? 21.274 -3.893 0.924 1.00 97.56 188 ILE A O 1
ATOM 1442 N N . TYR A 1 189 ? 19.956 -5.386 1.960 1.00 96.75 189 TYR A N 1
ATOM 1443 C CA . TYR A 1 189 ? 20.535 -6.555 1.306 1.00 96.75 189 TYR A CA 1
ATOM 1444 C C . TYR A 1 189 ? 20.320 -6.528 -0.214 1.00 96.75 189 TYR A C 1
ATOM 1446 O O . TYR A 1 189 ? 21.271 -6.664 -0.979 1.00 96.75 189 TYR A O 1
ATOM 1454 N N . VAL A 1 190 ? 19.088 -6.306 -0.670 1.00 94.94 190 VAL A N 1
ATOM 1455 C CA . VAL A 1 190 ? 18.759 -6.298 -2.098 1.00 94.94 190 VAL A CA 1
ATOM 1456 C C . VAL A 1 190 ? 19.409 -5.119 -2.812 1.00 94.94 190 VAL A C 1
ATOM 1458 O O . VAL A 1 190 ? 19.911 -5.321 -3.908 1.00 94.94 190 VAL A O 1
ATOM 1461 N N . ASP A 1 191 ? 19.476 -3.923 -2.220 1.00 94.19 191 ASP A N 1
ATOM 1462 C CA . ASP A 1 191 ? 20.168 -2.787 -2.853 1.00 94.19 191 ASP A CA 1
ATOM 1463 C C . ASP A 1 191 ? 21.685 -3.028 -2.988 1.00 94.19 191 ASP A C 1
ATOM 1465 O O . ASP A 1 191 ? 22.278 -2.696 -4.019 1.00 94.19 191 ASP A O 1
ATOM 1469 N N . ALA A 1 192 ? 22.304 -3.675 -1.992 1.00 94.81 192 ALA A N 1
ATOM 1470 C CA . ALA A 1 192 ? 23.725 -4.019 -2.019 1.00 94.81 192 ALA A CA 1
ATOM 1471 C C . ALA A 1 192 ? 24.062 -5.109 -3.055 1.00 94.81 192 ALA A C 1
ATOM 1473 O O . ALA A 1 192 ? 25.082 -5.007 -3.735 1.00 94.81 192 ALA A O 1
ATOM 1474 N N . TYR A 1 193 ? 23.202 -6.123 -3.199 1.00 94.06 193 TYR A N 1
ATOM 1475 C CA . TYR A 1 193 ? 23.453 -7.317 -4.022 1.00 94.06 193 TYR A CA 1
ATOM 1476 C C . TYR A 1 193 ? 22.545 -7.420 -5.258 1.00 94.06 193 TYR A C 1
ATOM 1478 O O . TYR A 1 193 ? 22.417 -8.489 -5.851 1.00 94.06 193 TYR A O 1
ATOM 1486 N N . MET A 1 194 ? 21.910 -6.320 -5.679 1.00 87.31 194 MET A N 1
ATOM 1487 C CA . MET A 1 194 ? 20.893 -6.312 -6.745 1.00 87.31 194 MET A CA 1
ATOM 1488 C C . MET A 1 194 ? 21.372 -6.946 -8.059 1.00 87.31 194 MET A C 1
ATOM 1490 O O . MET A 1 194 ? 20.574 -7.513 -8.796 1.00 87.31 194 MET A O 1
ATOM 1494 N N . LYS A 1 195 ? 22.670 -6.830 -8.368 1.00 89.19 195 LYS A N 1
ATOM 1495 C CA . LYS A 1 195 ? 23.275 -7.375 -9.594 1.00 89.19 195 LYS A CA 1
ATOM 1496 C C . LYS A 1 195 ? 23.517 -8.885 -9.531 1.00 89.19 195 LYS A C 1
ATOM 1498 O O . LYS A 1 195 ? 23.575 -9.518 -10.578 1.00 89.19 195 LYS A O 1
ATOM 1503 N N . ASP A 1 196 ? 23.662 -9.428 -8.327 1.00 92.56 196 ASP A N 1
ATOM 1504 C CA . ASP A 1 196 ? 24.037 -10.823 -8.085 1.00 92.56 196 ASP A CA 1
ATOM 1505 C C . ASP A 1 196 ? 22.817 -11.695 -7.744 1.00 92.56 196 ASP A C 1
ATOM 1507 O O . ASP A 1 196 ? 22.865 -12.922 -7.838 1.00 92.56 196 ASP A O 1
ATOM 1511 N N . LEU A 1 197 ? 21.708 -11.067 -7.341 1.00 90.88 197 LEU A N 1
ATOM 1512 C CA . LEU A 1 197 ? 20.463 -11.743 -7.000 1.00 90.88 197 LEU A CA 1
ATOM 1513 C C . LEU A 1 197 ? 19.628 -12.031 -8.255 1.00 90.88 197 LEU A C 1
ATOM 1515 O O . LEU A 1 197 ? 19.328 -11.110 -9.018 1.00 90.88 197 LEU A O 1
ATOM 1519 N N . PRO A 1 198 ? 19.161 -13.278 -8.454 1.00 91.88 198 PRO A N 1
ATOM 1520 C CA . PRO A 1 198 ? 18.182 -13.544 -9.493 1.00 91.88 198 PRO A CA 1
ATOM 1521 C C . PRO A 1 198 ? 16.859 -12.845 -9.155 1.00 91.88 198 PRO A C 1
ATOM 1523 O O . PRO A 1 198 ? 16.459 -12.783 -7.989 1.00 91.88 198 PRO A O 1
ATOM 1526 N N . TYR A 1 199 ? 16.147 -12.371 -10.179 1.00 88.56 199 TYR A N 1
ATOM 1527 C CA . TYR A 1 199 ? 14.907 -11.606 -10.009 1.00 88.56 199 TYR A CA 1
ATOM 1528 C C . TYR A 1 199 ? 13.863 -12.333 -9.148 1.00 88.56 199 TYR A C 1
ATOM 1530 O O . TYR A 1 199 ? 13.378 -11.779 -8.163 1.00 88.56 199 TYR A O 1
ATOM 1538 N N . TRP A 1 200 ? 13.605 -13.615 -9.429 1.00 88.25 200 TRP A N 1
ATOM 1539 C CA . TRP A 1 200 ? 12.683 -14.441 -8.639 1.00 88.25 200 TRP A CA 1
ATOM 1540 C C . TRP A 1 200 ? 13.081 -14.526 -7.155 1.00 88.25 200 TRP A C 1
ATOM 1542 O O . TRP A 1 200 ? 12.222 -14.663 -6.287 1.00 88.25 200 TRP A O 1
ATOM 1552 N N . GLY A 1 201 ? 14.377 -14.415 -6.839 1.00 92.00 201 GLY A N 1
ATOM 1553 C CA . GLY A 1 201 ? 14.875 -14.384 -5.466 1.00 92.00 201 GLY A CA 1
ATOM 1554 C C . GLY A 1 201 ? 14.434 -13.118 -4.734 1.00 92.00 201 GLY A C 1
ATOM 1555 O O . GLY A 1 201 ? 13.981 -13.194 -3.592 1.00 92.00 201 GLY A O 1
ATOM 1556 N N . ILE A 1 202 ? 14.481 -11.967 -5.411 1.00 93.31 202 ILE A N 1
ATOM 1557 C CA . ILE A 1 202 ? 13.968 -10.691 -4.888 1.00 93.31 202 ILE A CA 1
ATOM 1558 C C . ILE A 1 202 ? 12.459 -10.800 -4.633 1.00 93.31 202 ILE A C 1
ATOM 1560 O O . ILE A 1 202 ? 11.989 -10.409 -3.560 1.00 93.31 202 ILE A O 1
ATOM 1564 N N . VAL A 1 203 ? 11.725 -11.412 -5.570 1.00 93.31 203 VAL A N 1
ATOM 1565 C CA . VAL A 1 203 ? 10.283 -11.666 -5.442 1.00 93.31 203 VAL A CA 1
ATOM 1566 C C . VAL A 1 203 ? 9.951 -12.516 -4.220 1.00 93.31 203 VAL A C 1
ATOM 1568 O O . VAL A 1 203 ? 9.118 -12.138 -3.393 1.00 93.31 203 VAL A O 1
ATOM 1571 N N . CYS A 1 204 ? 10.660 -13.628 -4.040 1.00 93.25 204 CYS A N 1
ATOM 1572 C CA . CYS A 1 204 ? 10.503 -14.493 -2.875 1.00 93.25 204 CYS A CA 1
ATOM 1573 C C . CYS A 1 204 ? 10.767 -13.758 -1.553 1.00 93.25 204 CYS A C 1
ATOM 1575 O O . CYS A 1 204 ? 10.051 -13.985 -0.576 1.00 93.25 204 CYS A O 1
ATOM 1577 N N . LEU A 1 205 ? 11.764 -12.869 -1.505 1.00 95.62 205 LEU A N 1
ATOM 1578 C CA . LEU A 1 205 ? 12.084 -12.114 -0.293 1.00 95.62 205 LEU A CA 1
ATOM 1579 C C . LEU A 1 205 ? 10.950 -11.151 0.087 1.00 95.62 205 LEU A C 1
ATOM 1581 O O . LEU A 1 205 ? 10.493 -11.177 1.234 1.00 95.62 205 LEU A O 1
ATOM 1585 N N . TYR A 1 206 ? 10.447 -10.339 -0.851 1.00 94.69 206 TYR A N 1
ATOM 1586 C CA . TYR A 1 206 ? 9.366 -9.404 -0.523 1.00 94.69 206 TYR A CA 1
ATOM 1587 C C . TYR A 1 206 ? 8.052 -10.146 -0.234 1.00 94.69 206 TYR A C 1
ATOM 1589 O O . TYR A 1 206 ? 7.308 -9.753 0.669 1.00 94.69 206 TYR A O 1
ATOM 1597 N N . ALA A 1 207 ? 7.794 -11.270 -0.916 1.00 95.56 207 ALA A N 1
ATOM 1598 C CA . ALA A 1 207 ? 6.645 -12.129 -0.646 1.00 95.56 207 ALA A CA 1
ATOM 1599 C C . ALA A 1 207 ? 6.744 -12.780 0.743 1.00 95.56 207 ALA A C 1
ATOM 1601 O O . ALA A 1 207 ? 5.746 -12.858 1.459 1.00 95.56 207 ALA A O 1
ATOM 1602 N N . GLY A 1 208 ? 7.947 -13.181 1.166 1.00 96.69 208 GLY A N 1
ATOM 1603 C CA . GLY A 1 208 ? 8.213 -13.726 2.496 1.00 96.69 208 GLY A CA 1
ATOM 1604 C C . GLY A 1 208 ? 7.929 -12.719 3.612 1.00 96.69 208 GLY A C 1
ATOM 1605 O O . GLY A 1 208 ? 7.206 -13.034 4.561 1.00 96.69 208 GLY A O 1
ATOM 1606 N N . VAL A 1 209 ? 8.419 -11.480 3.477 1.00 97.81 209 VAL A N 1
ATOM 1607 C CA . VAL A 1 209 ? 8.134 -10.412 4.452 1.00 97.81 209 VAL A CA 1
ATOM 1608 C C . VAL A 1 209 ? 6.645 -10.048 4.439 1.00 97.81 209 VAL A C 1
ATOM 1610 O O . VAL A 1 209 ? 6.018 -9.961 5.496 1.00 9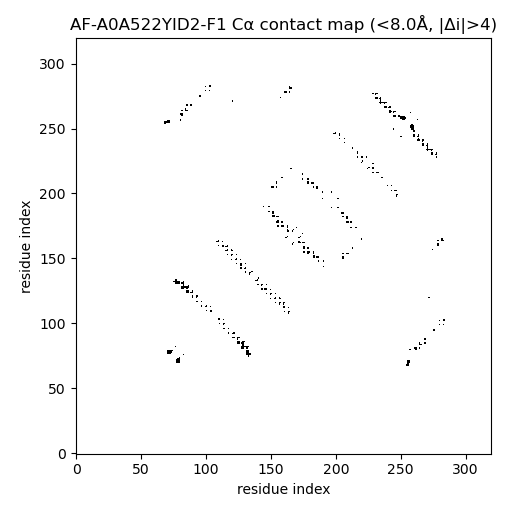7.81 209 VAL A O 1
ATOM 1613 N N . GLY A 1 210 ? 6.028 -9.909 3.262 1.00 96.75 210 GLY A N 1
ATOM 1614 C CA . GLY A 1 210 ? 4.579 -9.708 3.141 1.00 96.75 210 GLY A CA 1
ATOM 1615 C C . GLY A 1 210 ? 3.763 -10.845 3.775 1.00 96.75 210 GLY A C 1
ATOM 1616 O O . GLY A 1 210 ? 2.735 -10.604 4.416 1.00 96.75 210 GLY A O 1
ATOM 1617 N N . GLY A 1 211 ? 4.270 -12.077 3.691 1.00 96.88 211 GLY A N 1
ATOM 1618 C CA . GLY A 1 211 ? 3.690 -13.295 4.253 1.00 96.88 211 GLY A CA 1
ATOM 1619 C C . GLY A 1 211 ? 3.532 -13.279 5.774 1.00 96.88 211 GLY A C 1
ATOM 1620 O O . GLY A 1 211 ? 2.617 -13.928 6.289 1.00 96.88 211 GLY A O 1
ATOM 1621 N N . ILE A 1 212 ? 4.301 -12.459 6.503 1.00 97.56 212 ILE A N 1
ATOM 1622 C CA . ILE A 1 212 ? 4.080 -12.186 7.939 1.00 97.56 212 ILE A CA 1
ATOM 1623 C C . ILE A 1 212 ? 2.634 -11.719 8.187 1.00 97.56 212 ILE A C 1
ATOM 1625 O O . ILE A 1 212 ? 2.041 -12.009 9.232 1.00 97.56 212 ILE A O 1
ATOM 1629 N N . GLY A 1 213 ? 2.017 -11.063 7.200 1.00 96.56 213 GLY A N 1
ATOM 1630 C CA . GLY A 1 213 ? 0.625 -10.627 7.238 1.00 96.56 213 GLY A CA 1
ATOM 1631 C C . GLY A 1 213 ? -0.374 -11.754 7.493 1.00 96.56 213 GLY A C 1
ATOM 1632 O O . GLY A 1 213 ? -1.429 -11.495 8.069 1.00 96.56 213 GLY A O 1
ATOM 1633 N N . THR A 1 214 ? -0.042 -13.007 7.169 1.00 97.31 214 THR A N 1
ATOM 1634 C CA . THR A 1 214 ? -0.879 -14.178 7.489 1.00 97.31 214 THR A CA 1
ATOM 1635 C C . THR A 1 214 ? -1.005 -14.403 9.000 1.00 97.31 214 THR A C 1
ATOM 1637 O O . THR A 1 214 ? -2.092 -14.718 9.493 1.00 97.31 214 THR A O 1
ATOM 1640 N N . ILE A 1 215 ? 0.057 -14.134 9.768 1.00 97.25 215 ILE A N 1
ATOM 1641 C CA . ILE A 1 215 ? 0.051 -14.191 11.237 1.00 97.25 215 ILE A CA 1
ATOM 1642 C C . ILE A 1 215 ? -0.862 -13.090 11.785 1.00 97.25 215 ILE A C 1
ATOM 1644 O O . ILE A 1 215 ? -1.724 -13.346 12.638 1.00 97.25 215 ILE A O 1
ATOM 1648 N N . SER A 1 216 ? -0.721 -11.866 11.262 1.00 96.19 216 SER A N 1
ATOM 1649 C CA . SER A 1 216 ? -1.587 -10.739 11.617 1.00 96.19 216 SER A CA 1
ATOM 1650 C C . SER A 1 216 ? -3.049 -11.043 11.295 1.00 96.19 216 SER A C 1
ATOM 1652 O O . SER A 1 216 ? -3.926 -10.828 12.137 1.00 96.19 216 SER A O 1
ATOM 1654 N N . PHE A 1 2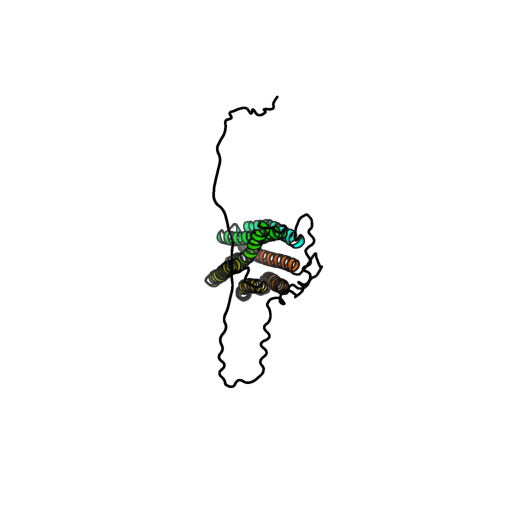17 ? -3.310 -11.597 10.110 1.00 95.94 217 PHE A N 1
ATOM 1655 C CA . PHE A 1 217 ? -4.632 -12.006 9.658 1.00 95.94 217 PHE A CA 1
ATOM 1656 C C . PHE A 1 217 ? -5.235 -13.043 10.599 1.00 95.94 217 PHE A C 1
ATOM 1658 O O . PHE A 1 217 ? -6.340 -12.831 11.088 1.00 95.94 217 PHE A O 1
ATOM 1665 N N . TYR A 1 218 ? -4.507 -14.111 10.934 1.00 96.50 218 TYR A N 1
ATOM 1666 C CA . TYR A 1 218 ? -4.983 -15.149 11.846 1.00 96.50 218 TYR A CA 1
ATOM 1667 C C . TYR A 1 218 ? -5.383 -14.575 13.214 1.00 96.50 218 TYR A C 1
ATOM 1669 O O . TYR A 1 218 ? -6.473 -14.851 13.727 1.00 96.50 218 TYR A O 1
ATOM 1677 N N . LYS A 1 219 ? -4.548 -13.705 13.797 1.00 95.75 219 LYS A N 1
ATOM 1678 C CA . LYS A 1 219 ? -4.847 -13.061 15.087 1.00 95.75 219 LYS A CA 1
ATOM 1679 C C . LYS A 1 219 ? -6.072 -12.155 15.020 1.00 95.75 219 LYS A C 1
ATOM 1681 O O . LYS A 1 219 ? -6.916 -12.191 15.918 1.00 95.75 219 LYS A O 1
ATOM 1686 N N . LEU A 1 220 ? -6.189 -11.351 13.967 1.00 94.81 220 LEU A N 1
ATOM 1687 C CA . LEU A 1 220 ? -7.346 -10.481 13.765 1.00 94.81 220 LEU A CA 1
ATOM 1688 C C . LEU A 1 220 ? -8.613 -11.295 13.470 1.00 94.81 220 LEU A C 1
ATOM 1690 O O . LEU A 1 220 ? -9.684 -10.952 13.971 1.00 94.81 220 LEU A O 1
ATOM 1694 N N . HIS A 1 221 ? -8.491 -12.396 12.731 1.00 95.50 221 HIS A N 1
ATOM 1695 C CA . HIS A 1 221 ? -9.579 -13.299 12.376 1.00 95.50 221 HIS A CA 1
ATOM 1696 C C . HIS A 1 221 ? -10.202 -13.908 13.631 1.00 95.50 221 HIS A C 1
ATOM 1698 O O . HIS A 1 221 ? -11.411 -13.803 13.830 1.00 95.50 221 HIS A O 1
ATOM 1704 N N . ARG A 1 222 ? -9.367 -14.431 14.538 1.00 94.75 222 ARG A N 1
ATOM 1705 C CA . ARG A 1 222 ? -9.800 -14.978 15.835 1.00 94.75 222 ARG A CA 1
ATOM 1706 C C . ARG A 1 222 ? -10.532 -13.955 16.708 1.00 94.75 222 ARG A C 1
ATOM 1708 O O . ARG A 1 222 ? -11.341 -14.341 17.543 1.00 94.75 222 ARG A O 1
ATOM 1715 N N . LYS A 1 223 ? -10.250 -12.661 16.532 1.00 93.19 223 LYS A N 1
ATOM 1716 C CA . LYS A 1 223 ? -10.828 -11.577 17.338 1.00 93.19 223 LYS A CA 1
ATOM 1717 C C . LYS A 1 223 ? -12.087 -10.959 16.726 1.00 93.19 223 LYS A C 1
ATOM 1719 O O . LYS A 1 223 ? -12.970 -10.524 17.461 1.00 93.19 223 LYS A O 1
ATOM 1724 N N . PHE A 1 224 ? -12.154 -10.849 15.401 1.00 92.38 224 PHE A N 1
ATOM 1725 C CA . PHE A 1 224 ? -13.180 -10.059 14.712 1.00 92.38 224 PHE A CA 1
ATOM 1726 C C . PHE A 1 224 ? -14.041 -10.856 13.721 1.00 92.38 224 PHE A C 1
ATOM 1728 O O . PHE A 1 224 ? -15.090 -10.343 13.318 1.00 92.38 224 PHE A O 1
ATOM 1735 N N . GLY A 1 225 ? -13.637 -12.081 13.366 1.00 90.88 225 GLY A N 1
ATOM 1736 C CA . GLY A 1 225 ? -14.312 -12.971 12.416 1.00 90.88 225 GLY A CA 1
ATOM 1737 C C . GLY A 1 225 ? -14.027 -12.655 10.941 1.00 90.88 225 GLY A C 1
ATOM 1738 O O . GLY A 1 225 ? -13.779 -11.505 10.573 1.00 90.88 225 GLY A O 1
ATOM 1739 N N . ALA A 1 226 ? -14.105 -13.676 10.077 1.00 86.50 226 ALA A N 1
ATOM 1740 C CA . ALA A 1 226 ? -13.710 -13.613 8.659 1.00 86.50 226 ALA A CA 1
ATOM 1741 C C . ALA A 1 226 ? -14.400 -12.499 7.866 1.00 86.50 226 ALA A C 1
ATOM 1743 O O . ALA A 1 226 ? -13.752 -11.778 7.110 1.00 86.50 226 ALA A O 1
ATOM 1744 N N . ARG A 1 227 ? -15.699 -12.278 8.101 1.00 89.88 227 ARG A N 1
ATOM 1745 C CA . ARG A 1 227 ? -16.486 -11.275 7.369 1.00 89.88 227 ARG A CA 1
ATOM 1746 C C . ARG A 1 227 ? -15.888 -9.867 7.445 1.00 89.88 227 ARG A C 1
ATOM 1748 O O . ARG A 1 227 ? -15.957 -9.124 6.475 1.00 89.88 227 ARG A O 1
ATOM 1755 N N . LYS A 1 228 ? -15.292 -9.487 8.581 1.00 90.00 228 LYS A N 1
ATOM 1756 C CA . LYS A 1 228 ? -14.693 -8.149 8.756 1.00 90.00 228 LYS A CA 1
ATOM 1757 C C . LYS A 1 228 ? -13.292 -8.026 8.158 1.00 90.00 228 LYS A C 1
ATOM 1759 O O . LYS A 1 228 ? -12.775 -6.915 8.071 1.00 90.00 228 LYS A O 1
ATOM 1764 N N . LEU A 1 229 ? -12.677 -9.150 7.805 1.00 94.69 229 LEU A N 1
ATOM 1765 C CA . LEU A 1 229 ? -11.324 -9.235 7.271 1.00 94.69 229 LEU A CA 1
ATOM 1766 C C . LEU A 1 229 ? -11.298 -9.606 5.784 1.00 94.69 229 LEU A C 1
ATOM 1768 O O . LEU A 1 229 ? -10.223 -9.594 5.201 1.00 94.69 229 LEU A O 1
ATOM 1772 N N . GLY A 1 230 ? -12.447 -9.895 5.163 1.00 95.56 230 GLY A N 1
ATOM 1773 C CA . GLY A 1 230 ? -12.517 -10.350 3.771 1.00 95.56 230 GLY A CA 1
ATOM 1774 C C . GLY A 1 230 ? -11.789 -9.432 2.787 1.00 95.56 230 GLY A C 1
ATOM 1775 O O . GLY A 1 230 ? -11.031 -9.914 1.959 1.00 95.56 230 GLY A O 1
ATOM 1776 N N . VAL A 1 231 ? -11.920 -8.109 2.938 1.00 96.94 231 VAL A N 1
ATOM 1777 C CA . VAL A 1 231 ? -11.194 -7.150 2.085 1.00 96.94 231 VAL A CA 1
ATOM 1778 C C . VAL A 1 231 ? -9.677 -7.182 2.316 1.00 96.94 231 VAL A C 1
ATOM 1780 O O . VAL A 1 231 ? -8.914 -7.040 1.371 1.00 96.94 231 VAL A O 1
ATOM 1783 N N . LEU A 1 232 ? -9.218 -7.433 3.548 1.00 96.69 232 LEU A N 1
ATOM 1784 C CA . LEU A 1 232 ? -7.789 -7.584 3.836 1.00 96.69 232 LEU A CA 1
ATOM 1785 C C . LEU A 1 232 ? -7.245 -8.893 3.245 1.00 96.69 232 LEU A C 1
ATOM 1787 O O . LEU A 1 232 ? -6.148 -8.896 2.699 1.00 96.69 232 LEU A O 1
ATOM 1791 N N . ALA A 1 233 ? -8.022 -9.982 3.313 1.00 97.12 233 ALA A N 1
ATOM 1792 C CA . ALA A 1 233 ? -7.679 -11.245 2.657 1.00 97.12 233 ALA A CA 1
ATOM 1793 C C . ALA A 1 233 ? -7.579 -11.076 1.138 1.00 97.12 233 ALA A C 1
ATOM 1795 O O . ALA A 1 233 ? -6.615 -11.543 0.544 1.00 97.12 233 ALA A O 1
ATOM 1796 N N . L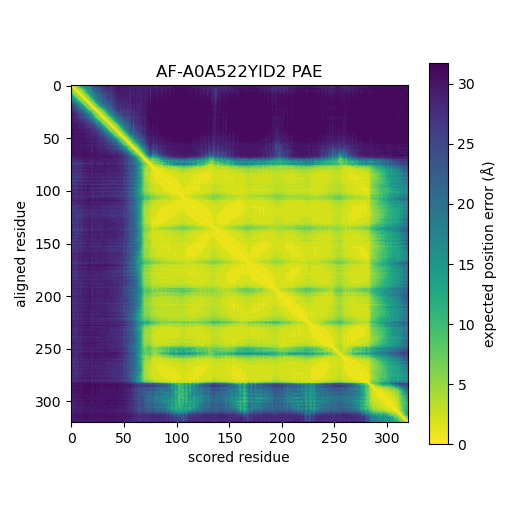EU A 1 234 ? -8.541 -10.376 0.528 1.00 98.06 234 LEU A N 1
ATOM 1797 C CA . LEU A 1 234 ? -8.534 -10.091 -0.906 1.00 98.06 234 LEU A CA 1
ATOM 1798 C C . LEU A 1 234 ? -7.300 -9.278 -1.313 1.00 98.06 234 LEU A C 1
ATOM 1800 O O . LEU A 1 234 ? -6.662 -9.605 -2.305 1.00 98.06 234 LEU A O 1
ATOM 1804 N N . GLY A 1 235 ? -6.927 -8.269 -0.520 1.00 98.00 235 GLY A N 1
ATOM 1805 C CA . GLY A 1 235 ? -5.714 -7.489 -0.767 1.00 98.00 235 GLY A CA 1
ATOM 1806 C C . GLY A 1 235 ? -4.436 -8.325 -0.680 1.00 98.00 235 GLY A C 1
ATOM 1807 O O . GLY A 1 235 ? -3.597 -8.254 -1.571 1.00 98.00 235 GLY A O 1
ATOM 1808 N N . GLY A 1 236 ? -4.315 -9.168 0.351 1.00 97.31 236 GLY A N 1
ATOM 1809 C CA . GLY A 1 236 ? -3.188 -10.096 0.482 1.00 97.31 236 GLY A CA 1
ATOM 1810 C C . GLY A 1 236 ? -3.121 -11.120 -0.655 1.00 97.31 236 GLY A C 1
ATOM 1811 O O . GLY A 1 236 ? -2.039 -11.402 -1.159 1.00 97.31 236 GLY A O 1
ATOM 1812 N N . ALA A 1 237 ? -4.272 -11.633 -1.099 1.00 98.06 237 ALA A N 1
ATOM 1813 C CA . ALA A 1 237 ? -4.354 -12.540 -2.239 1.00 98.06 237 ALA A CA 1
ATOM 1814 C C . ALA A 1 237 ? -3.944 -11.853 -3.549 1.00 98.06 237 ALA A C 1
ATOM 1816 O O . ALA A 1 237 ? -3.199 -12.446 -4.321 1.00 98.06 237 ALA A O 1
ATOM 1817 N N . ALA A 1 238 ? -4.363 -10.603 -3.777 1.00 98.38 238 ALA A N 1
ATOM 1818 C CA . ALA A 1 238 ? -3.948 -9.831 -4.948 1.00 98.38 238 ALA A CA 1
ATOM 1819 C C . ALA A 1 238 ? -2.420 -9.668 -5.002 1.00 98.38 238 ALA A C 1
ATOM 1821 O O . ALA A 1 238 ? -1.824 -9.938 -6.040 1.00 98.38 238 ALA A O 1
ATOM 1822 N N . TYR A 1 239 ? -1.775 -9.329 -3.878 1.00 97.44 239 TYR A N 1
ATOM 1823 C CA . TYR A 1 239 ? -0.311 -9.259 -3.816 1.00 97.44 239 TYR A CA 1
ATOM 1824 C C . TYR A 1 239 ? 0.363 -10.611 -4.053 1.00 97.44 239 TYR A C 1
ATOM 1826 O O . TYR A 1 239 ? 1.344 -10.674 -4.786 1.00 97.44 239 TYR A O 1
ATOM 1834 N N . ALA A 1 240 ? -0.151 -11.690 -3.458 1.00 96.50 240 ALA A N 1
ATOM 1835 C CA . ALA A 1 240 ? 0.426 -13.021 -3.631 1.00 96.50 240 ALA A CA 1
ATOM 1836 C C . ALA A 1 240 ? 0.325 -13.503 -5.086 1.00 96.50 240 ALA A C 1
ATOM 1838 O O . ALA A 1 240 ? 1.304 -13.991 -5.639 1.00 96.50 240 ALA A O 1
ATOM 1839 N N . VAL A 1 241 ? -0.839 -13.329 -5.718 1.00 97.06 241 VAL A N 1
ATOM 1840 C CA . VAL A 1 241 ? -1.041 -13.667 -7.134 1.00 97.06 241 VAL A CA 1
ATOM 1841 C C . VAL A 1 241 ? -0.161 -12.794 -8.025 1.00 97.06 241 VAL A C 1
ATOM 1843 O O . VAL A 1 241 ? 0.475 -13.318 -8.933 1.00 97.06 241 VAL A O 1
ATOM 1846 N N . GLY A 1 242 ? -0.061 -11.495 -7.730 1.00 95.62 242 GLY A N 1
ATOM 1847 C CA . GLY A 1 242 ? 0.834 -10.584 -8.439 1.00 95.62 242 GLY A CA 1
ATOM 1848 C C . GLY A 1 242 ? 2.286 -11.048 -8.373 1.00 95.62 242 GLY A C 1
ATOM 1849 O O . GLY A 1 242 ? 2.917 -11.169 -9.412 1.00 95.62 242 GLY A O 1
ATOM 1850 N N . ALA A 1 243 ? 2.790 -11.380 -7.183 1.00 93.88 243 ALA A N 1
ATOM 1851 C CA . ALA A 1 243 ? 4.153 -11.878 -7.003 1.00 93.88 243 ALA A CA 1
ATOM 1852 C C . ALA A 1 243 ? 4.415 -13.174 -7.791 1.00 93.88 243 ALA A C 1
ATOM 1854 O O . ALA A 1 243 ? 5.496 -13.362 -8.335 1.00 93.88 243 ALA A O 1
ATOM 1855 N N . VAL A 1 244 ? 3.429 -14.072 -7.885 1.00 94.75 244 VAL A N 1
ATOM 1856 C CA . VAL A 1 244 ? 3.558 -15.292 -8.700 1.00 94.75 244 VAL A CA 1
ATOM 1857 C C . VAL A 1 244 ? 3.624 -14.957 -10.190 1.00 94.75 244 VAL A C 1
ATOM 1859 O O . VAL A 1 244 ? 4.467 -15.507 -10.893 1.00 94.75 244 VAL A O 1
ATOM 1862 N N . ILE A 1 245 ? 2.768 -14.059 -10.676 1.00 93.25 245 ILE A N 1
ATOM 1863 C CA . ILE A 1 245 ? 2.768 -13.613 -12.079 1.00 93.25 245 ILE A CA 1
ATOM 1864 C C . ILE A 1 245 ? 4.102 -12.952 -12.429 1.00 93.25 245 ILE A C 1
ATOM 1866 O O . ILE A 1 245 ? 4.709 -13.294 -13.437 1.00 93.25 245 ILE A O 1
ATOM 1870 N N . ASP A 1 246 ? 4.585 -12.079 -11.550 1.00 90.50 246 ASP A N 1
ATOM 1871 C CA . ASP A 1 246 ? 5.860 -11.379 -11.680 1.00 90.50 246 ASP A CA 1
ATOM 1872 C C . ASP A 1 246 ? 7.055 -12.350 -11.678 1.00 90.50 246 ASP A C 1
ATOM 1874 O O . ASP A 1 246 ? 7.931 -12.280 -12.534 1.00 90.50 246 ASP A O 1
ATOM 1878 N N . ALA A 1 247 ? 7.064 -13.340 -10.779 1.00 90.06 247 ALA A N 1
ATOM 1879 C CA . ALA A 1 247 ? 8.130 -14.343 -10.721 1.00 90.06 247 ALA A CA 1
ATOM 1880 C C . ALA A 1 247 ? 8.119 -15.333 -11.896 1.00 90.06 247 ALA A C 1
ATOM 1882 O O . ALA A 1 247 ? 9.169 -15.869 -12.250 1.00 90.06 247 ALA A O 1
ATOM 1883 N N . THR A 1 248 ? 6.941 -15.638 -12.445 1.00 90.69 248 THR A N 1
ATOM 1884 C CA . THR A 1 248 ? 6.788 -16.620 -13.533 1.00 90.69 248 THR A CA 1
ATOM 1885 C C . THR A 1 248 ? 6.825 -15.994 -14.919 1.00 90.69 248 THR A C 1
ATOM 1887 O O . THR A 1 248 ? 6.917 -16.738 -15.890 1.00 90.69 248 THR A O 1
ATOM 1890 N N . ASP A 1 249 ? 6.743 -14.665 -15.011 1.00 88.00 249 ASP A N 1
ATOM 1891 C CA . ASP A 1 249 ? 6.635 -13.913 -16.264 1.00 88.00 249 ASP A CA 1
ATOM 1892 C C . ASP A 1 249 ? 5.481 -14.422 -17.158 1.00 88.00 249 ASP A C 1
ATOM 1894 O O . ASP A 1 249 ? 5.571 -14.510 -18.383 1.00 88.00 249 ASP A O 1
ATOM 1898 N N . THR A 1 250 ? 4.359 -14.806 -16.531 1.00 85.94 250 THR A N 1
ATOM 1899 C CA . THR A 1 250 ? 3.157 -15.310 -17.219 1.00 85.94 250 THR A CA 1
ATOM 1900 C C . THR A 1 250 ? 1.867 -14.920 -16.484 1.00 85.94 250 THR A C 1
ATOM 1902 O O . THR A 1 250 ? 1.871 -14.845 -15.255 1.00 85.94 250 THR A O 1
ATOM 1905 N N . PRO A 1 251 ? 0.726 -14.723 -17.181 1.00 90.00 251 PRO A N 1
ATOM 1906 C CA . PRO A 1 251 ? 0.510 -14.821 -18.627 1.00 90.00 251 PRO A CA 1
ATOM 1907 C C . PRO A 1 251 ? 0.743 -13.496 -19.368 1.00 90.00 251 PRO A C 1
ATOM 1909 O O . PRO A 1 251 ? 0.534 -12.413 -18.829 1.00 90.00 251 PRO A O 1
ATOM 1912 N N . ASN A 1 252 ? 1.081 -13.591 -20.653 1.00 86.62 252 ASN A N 1
ATOM 1913 C CA . ASN A 1 252 ? 1.083 -12.443 -21.554 1.00 86.62 252 ASN A CA 1
ATOM 1914 C C . ASN A 1 252 ? -0.307 -12.294 -22.194 1.00 86.62 252 ASN A C 1
ATOM 1916 O O . ASN A 1 252 ? -0.697 -13.126 -23.014 1.00 86.62 252 ASN A O 1
ATOM 1920 N N . LEU A 1 253 ? -1.073 -11.279 -21.778 1.00 86.81 253 LEU A N 1
ATOM 1921 C CA . LEU A 1 253 ? -2.452 -11.081 -22.242 1.00 86.81 253 LEU A CA 1
ATOM 1922 C C . LEU A 1 253 ? -2.502 -10.354 -23.588 1.00 86.81 253 LEU A C 1
ATOM 1924 O O . LEU A 1 253 ? -3.289 -10.728 -24.456 1.00 86.81 253 LEU A O 1
ATOM 1928 N N . TRP A 1 254 ? -1.668 -9.326 -23.760 1.00 83.94 254 TRP A N 1
ATOM 1929 C CA . TRP A 1 254 ? -1.552 -8.572 -25.003 1.00 83.94 254 TRP A CA 1
ATOM 1930 C C . TRP A 1 254 ? -0.080 -8.261 -25.307 1.00 83.94 254 TRP A C 1
ATOM 1932 O O . TRP A 1 254 ? 0.480 -7.297 -24.775 1.00 83.94 254 TRP A O 1
ATOM 1942 N N . PRO A 1 255 ? 0.551 -9.040 -26.200 1.00 78.81 255 PRO A N 1
ATOM 1943 C CA . PRO A 1 255 ? 1.949 -8.857 -26.572 1.00 78.81 255 PRO A CA 1
ATOM 1944 C C . PRO A 1 255 ? 2.296 -7.410 -26.961 1.00 78.81 255 PRO A C 1
ATOM 1946 O O . PRO A 1 255 ? 1.638 -6.820 -27.816 1.00 78.81 255 PRO A O 1
ATOM 1949 N N . GLY A 1 256 ? 3.326 -6.842 -26.322 1.00 72.25 256 GLY A N 1
ATOM 1950 C CA . GLY A 1 256 ? 3.839 -5.487 -26.587 1.00 72.25 256 GLY A CA 1
ATOM 1951 C C . GLY A 1 256 ? 3.063 -4.332 -25.938 1.00 72.25 256 GLY A C 1
ATOM 1952 O O . GLY A 1 256 ? 3.503 -3.187 -26.039 1.00 72.25 256 GLY A O 1
ATOM 1953 N N . VAL A 1 257 ? 1.935 -4.614 -25.273 1.00 79.12 257 VAL A N 1
ATOM 1954 C CA . VAL A 1 257 ? 1.067 -3.593 -24.654 1.00 79.12 257 VAL A CA 1
ATOM 1955 C C . VAL A 1 257 ? 0.723 -3.923 -23.201 1.00 79.12 257 VAL A C 1
ATOM 1957 O O . VAL A 1 257 ? 0.726 -3.030 -22.359 1.00 79.12 257 VAL A O 1
ATOM 1960 N N . PHE A 1 258 ? 0.390 -5.181 -22.906 1.00 86.12 258 PHE A N 1
ATOM 1961 C CA . PHE A 1 258 ? -0.086 -5.612 -21.595 1.00 86.12 258 PHE A CA 1
ATOM 1962 C C . PHE A 1 258 ? 0.411 -7.026 -21.267 1.00 86.12 258 PHE A C 1
ATOM 1964 O O . PHE A 1 258 ? -0.198 -8.031 -21.652 1.00 86.12 258 PHE A O 1
ATOM 1971 N N . GLY A 1 259 ? 1.530 -7.094 -20.556 1.00 89.31 259 GLY A N 1
ATOM 1972 C CA . GLY A 1 259 ? 2.177 -8.323 -20.139 1.00 89.31 259 GLY A CA 1
ATOM 1973 C C . GLY A 1 259 ? 1.992 -8.651 -18.650 1.00 89.31 259 GLY A C 1
ATOM 1974 O O . GLY A 1 259 ? 1.162 -8.056 -17.951 1.00 89.31 259 GLY A O 1
ATOM 1975 N N . PRO A 1 260 ? 2.776 -9.624 -18.159 1.00 90.06 260 PRO A N 1
ATOM 1976 C CA . PRO A 1 260 ? 2.798 -10.036 -16.755 1.00 90.06 260 PRO A CA 1
ATOM 1977 C C . PRO A 1 260 ? 3.148 -8.885 -15.805 1.00 90.06 260 PRO A C 1
ATOM 1979 O O . PRO A 1 260 ? 2.543 -8.756 -14.741 1.00 90.06 260 PRO A O 1
ATOM 1982 N N . HIS A 1 261 ? 4.071 -8.012 -16.214 1.00 91.00 261 HIS A N 1
ATOM 1983 C CA . HIS A 1 261 ? 4.526 -6.871 -15.420 1.00 91.00 261 HIS A CA 1
ATOM 1984 C C . HIS A 1 261 ? 3.412 -5.834 -15.210 1.00 91.00 261 HIS A C 1
ATOM 1986 O O . HIS A 1 261 ? 3.130 -5.423 -14.085 1.00 91.00 261 HIS A O 1
ATOM 1992 N N . GLU A 1 262 ? 2.686 -5.459 -16.267 1.00 92.94 262 GLU A N 1
ATOM 1993 C CA . GLU A 1 262 ? 1.528 -4.560 -16.170 1.00 92.94 262 GLU A CA 1
ATOM 1994 C C . GLU A 1 262 ? 0.412 -5.172 -15.312 1.00 92.94 262 GLU A C 1
ATOM 1996 O O . GLU A 1 262 ? -0.234 -4.478 -14.519 1.00 92.94 262 GLU A O 1
ATOM 2001 N N . LEU A 1 263 ? 0.193 -6.485 -15.430 1.00 93.88 263 LEU A N 1
ATOM 2002 C CA . LEU A 1 263 ? -0.770 -7.203 -14.600 1.00 93.88 263 LEU A CA 1
ATOM 2003 C C . LEU A 1 263 ? -0.359 -7.195 -13.121 1.00 93.88 263 LEU A C 1
ATOM 2005 O O . LEU A 1 263 ? -1.209 -6.977 -12.252 1.00 93.88 263 LEU A O 1
ATOM 2009 N N . PHE A 1 264 ? 0.931 -7.372 -12.832 1.00 94.44 264 PHE A N 1
ATOM 2010 C CA . PHE A 1 264 ? 1.491 -7.214 -11.493 1.00 94.44 264 PHE A CA 1
ATOM 2011 C C . PHE A 1 264 ? 1.217 -5.810 -10.939 1.00 94.44 264 PHE A C 1
ATOM 2013 O O . PHE A 1 264 ? 0.652 -5.695 -9.849 1.00 94.44 264 PHE A O 1
ATOM 2020 N N . HIS A 1 265 ? 1.498 -4.750 -11.705 1.00 95.50 265 HIS A N 1
ATOM 2021 C CA . HIS A 1 265 ? 1.197 -3.368 -11.314 1.00 95.50 265 HIS A CA 1
ATOM 2022 C C . HIS A 1 265 ? -0.284 -3.169 -10.955 1.00 95.50 265 HIS A C 1
ATOM 2024 O O . HIS A 1 265 ? -0.612 -2.615 -9.900 1.00 95.50 265 HIS A O 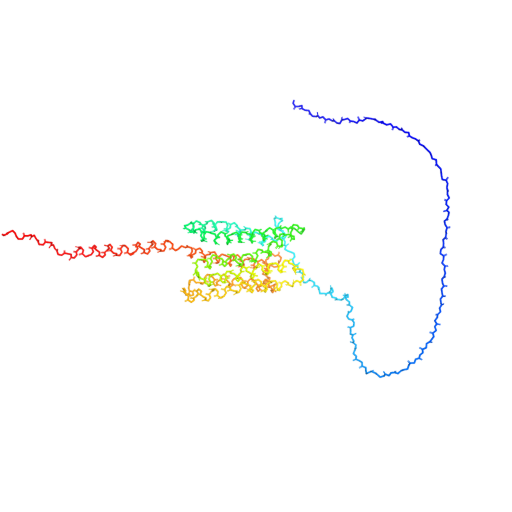1
ATOM 2030 N N . LEU A 1 266 ? -1.206 -3.678 -11.778 1.00 97.12 266 LEU A N 1
ATOM 2031 C CA . LEU A 1 266 ? -2.637 -3.593 -11.474 1.00 97.12 266 LEU A CA 1
ATOM 2032 C C . LEU A 1 266 ? -3.008 -4.343 -10.189 1.00 97.12 266 LEU A C 1
ATOM 2034 O O . LEU A 1 266 ? -3.789 -3.833 -9.380 1.00 97.12 266 LEU A O 1
ATOM 2038 N N . LEU A 1 267 ? -2.446 -5.532 -9.967 1.00 97.88 267 LEU A N 1
ATOM 2039 C CA . LEU A 1 267 ? -2.684 -6.306 -8.748 1.00 97.88 267 LEU A CA 1
ATOM 2040 C C . LEU A 1 267 ? -2.113 -5.618 -7.504 1.00 97.88 267 LEU A C 1
ATOM 2042 O O . LEU A 1 267 ? -2.754 -5.651 -6.450 1.00 97.88 267 LEU A O 1
ATOM 2046 N N . VAL A 1 268 ? -0.982 -4.918 -7.625 1.00 97.88 268 VAL A N 1
ATOM 2047 C CA . VAL A 1 268 ? -0.431 -4.063 -6.564 1.00 97.88 268 VAL A CA 1
ATOM 2048 C C . VAL A 1 268 ? -1.394 -2.921 -6.232 1.00 97.88 268 VAL A C 1
ATOM 2050 O O . VAL A 1 268 ? -1.681 -2.687 -5.055 1.00 97.88 268 VAL A O 1
ATOM 2053 N N . ILE A 1 269 ? -1.969 -2.252 -7.237 1.00 98.62 269 ILE A N 1
ATOM 2054 C CA . ILE A 1 269 ? -2.969 -1.190 -7.034 1.00 98.62 269 ILE A CA 1
ATOM 2055 C C . ILE A 1 269 ? -4.227 -1.743 -6.347 1.00 98.62 269 ILE A C 1
ATOM 2057 O O . ILE A 1 269 ? -4.723 -1.146 -5.385 1.00 98.62 269 ILE A O 1
ATOM 2061 N N . VAL A 1 270 ? -4.733 -2.900 -6.785 1.00 98.69 270 VAL A N 1
ATOM 2062 C CA . VAL A 1 270 ? -5.891 -3.571 -6.164 1.00 98.69 270 VAL A CA 1
ATOM 2063 C C . VAL A 1 270 ? -5.590 -3.957 -4.714 1.00 98.69 270 VAL A C 1
ATOM 2065 O O . VAL A 1 270 ? -6.414 -3.710 -3.825 1.00 98.69 270 VAL A O 1
ATOM 2068 N N . GLY A 1 271 ? -4.405 -4.512 -4.449 1.00 98.50 271 GLY A N 1
ATOM 2069 C CA . GLY A 1 271 ? -3.931 -4.844 -3.107 1.00 98.50 271 GLY A CA 1
ATOM 2070 C C . GLY A 1 271 ? -3.873 -3.615 -2.198 1.00 98.50 271 GLY A C 1
ATOM 2071 O O . GLY A 1 271 ? -4.435 -3.617 -1.095 1.00 98.50 271 GLY A O 1
ATOM 2072 N N . ALA A 1 272 ? -3.279 -2.526 -2.689 1.00 98.56 272 ALA A N 1
ATOM 2073 C CA . ALA A 1 272 ? -3.176 -1.255 -1.981 1.00 98.56 272 ALA A CA 1
ATOM 2074 C C . ALA A 1 272 ? -4.555 -0.655 -1.680 1.00 98.56 272 ALA A C 1
ATOM 2076 O O . ALA A 1 272 ? -4.809 -0.225 -0.551 1.00 98.56 272 ALA A O 1
ATOM 2077 N N . PHE A 1 273 ? -5.472 -0.689 -2.650 1.00 98.62 273 PHE A N 1
ATOM 2078 C CA . PHE A 1 273 ? -6.844 -0.224 -2.477 1.00 98.62 273 PHE A CA 1
ATOM 2079 C C . PHE A 1 273 ? -7.603 -1.051 -1.432 1.00 98.62 273 PHE A C 1
ATOM 2081 O O . PHE A 1 273 ? -8.256 -0.490 -0.551 1.00 98.62 273 PHE A O 1
ATOM 2088 N N . CYS A 1 274 ? -7.468 -2.378 -1.455 1.00 98.62 274 CYS A N 1
ATOM 2089 C CA . CYS A 1 274 ? -8.062 -3.259 -0.450 1.00 98.62 274 CYS A CA 1
ATOM 2090 C C . CYS A 1 274 ? -7.545 -2.948 0.965 1.00 98.62 274 CYS A C 1
ATOM 2092 O O . CYS A 1 274 ? -8.336 -2.823 1.909 1.00 98.62 274 CYS A O 1
ATOM 2094 N N . HIS A 1 275 ? -6.230 -2.755 1.117 1.00 98.31 275 HIS A N 1
ATOM 2095 C CA . HIS A 1 275 ? -5.629 -2.323 2.381 1.00 98.31 275 HIS A CA 1
ATOM 2096 C C . HIS A 1 275 ? -6.165 -0.956 2.825 1.00 98.31 275 HIS A C 1
ATOM 2098 O O . HIS A 1 275 ? -6.561 -0.803 3.985 1.00 98.31 275 HIS A O 1
ATOM 2104 N N . TYR A 1 276 ? -6.257 0.014 1.913 1.00 98.44 276 TYR A N 1
ATOM 2105 C CA . TYR A 1 276 ? -6.818 1.333 2.194 1.00 98.44 276 TYR A CA 1
ATOM 2106 C C . TYR A 1 276 ? -8.262 1.236 2.696 1.00 98.44 276 TYR A C 1
ATOM 2108 O O . TYR A 1 276 ? -8.586 1.781 3.753 1.00 98.44 276 TYR A O 1
ATOM 2116 N N . VAL A 1 277 ? -9.127 0.504 1.985 1.00 97.81 277 VAL A N 1
ATOM 2117 C CA . VAL A 1 277 ? -10.537 0.308 2.355 1.00 97.81 277 VAL A CA 1
ATOM 2118 C C . VAL A 1 277 ? -10.648 -0.336 3.735 1.00 97.81 277 VAL A C 1
ATOM 2120 O O . VAL A 1 277 ? -11.443 0.117 4.566 1.00 97.81 277 VAL A O 1
ATOM 2123 N N . PHE A 1 278 ? -9.818 -1.344 4.019 1.00 97.19 278 PHE A N 1
ATOM 2124 C CA . PHE A 1 278 ? -9.751 -1.964 5.338 1.00 97.19 278 PHE A CA 1
ATOM 2125 C C . PHE A 1 278 ? -9.396 -0.936 6.421 1.00 97.19 278 PHE A C 1
ATOM 2127 O O . PHE A 1 278 ? -10.159 -0.738 7.371 1.00 97.19 278 PHE A O 1
ATOM 2134 N N . ILE A 1 279 ? -8.270 -0.235 6.268 1.00 97.19 279 ILE A N 1
ATOM 2135 C CA . ILE A 1 279 ? -7.774 0.754 7.235 1.00 97.19 279 ILE A CA 1
ATOM 2136 C C . ILE A 1 279 ? -8.810 1.865 7.448 1.00 97.19 279 ILE A C 1
ATOM 2138 O O . ILE A 1 279 ? -9.163 2.186 8.587 1.00 97.19 279 ILE A O 1
ATOM 2142 N N . TYR A 1 280 ? -9.367 2.404 6.364 1.00 96.19 280 TYR A N 1
ATOM 2143 C CA . TYR A 1 280 ? -10.387 3.444 6.399 1.00 96.19 280 TYR A CA 1
ATOM 2144 C C . TYR A 1 280 ? -11.660 2.981 7.117 1.00 96.19 280 TYR A C 1
ATOM 2146 O O . TYR A 1 280 ? -12.255 3.747 7.883 1.00 96.19 280 TYR A O 1
ATOM 2154 N N . GLY A 1 281 ? -12.084 1.729 6.923 1.00 93.94 281 GLY A N 1
ATOM 2155 C CA . GLY A 1 281 ? -13.216 1.132 7.636 1.00 93.94 281 GLY A CA 1
ATOM 2156 C C . GLY A 1 281 ? -12.980 1.017 9.147 1.00 93.94 281 GLY A C 1
ATOM 2157 O O . GLY A 1 281 ? -13.899 1.211 9.950 1.00 93.94 281 GLY A O 1
ATOM 2158 N N . TRP A 1 282 ? -11.736 0.770 9.561 1.00 91.62 282 TRP A N 1
ATOM 2159 C CA . TRP A 1 282 ? -11.367 0.625 10.970 1.00 91.62 282 TRP A CA 1
ATOM 2160 C C . TRP A 1 282 ? -10.986 1.933 11.673 1.00 91.62 282 TRP A C 1
ATOM 2162 O O . TRP A 1 282 ? -11.066 1.991 12.904 1.00 91.62 282 TRP A O 1
ATOM 2172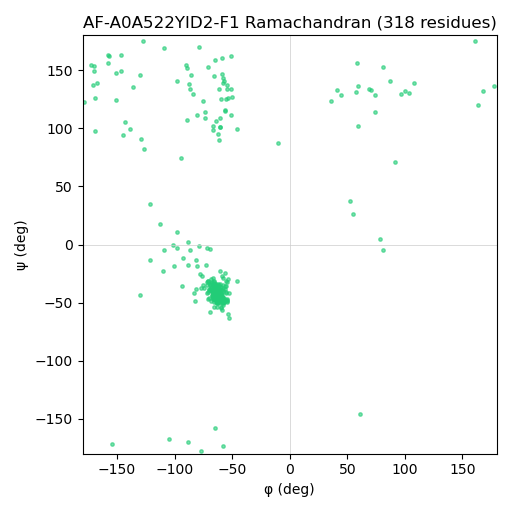 N N . ALA A 1 283 ? -10.674 2.994 10.927 1.00 89.75 283 ALA A N 1
ATOM 2173 C CA . ALA A 1 283 ? -10.293 4.309 11.449 1.00 89.75 283 ALA A CA 1
ATOM 2174 C C . ALA A 1 283 ? -11.330 4.932 12.410 1.00 89.75 283 ALA A C 1
ATOM 2176 O O . ALA A 1 283 ? -10.968 5.611 13.377 1.00 89.75 283 ALA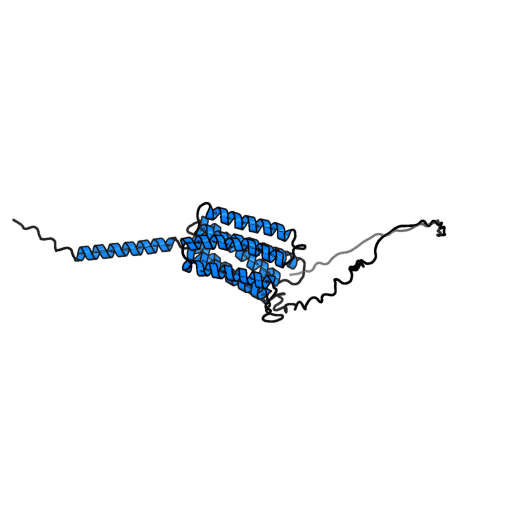 A O 1
ATOM 2177 N N . ASP A 1 284 ? -12.620 4.646 12.211 1.00 69.00 284 ASP A N 1
ATOM 2178 C CA . ASP A 1 284 ? -13.722 5.320 12.900 1.00 69.00 284 ASP A CA 1
ATOM 2179 C C . ASP A 1 284 ? -14.211 4.597 14.162 1.00 69.00 284 ASP A C 1
ATOM 2181 O O . ASP A 1 284 ? -15.259 3.953 14.201 1.00 69.00 284 ASP A O 1
ATOM 2185 N N . THR A 1 285 ? -13.445 4.660 15.246 1.00 61.22 285 THR A N 1
ATOM 2186 C CA . THR A 1 285 ? -13.945 4.224 16.566 1.00 61.22 285 THR A CA 1
ATOM 2187 C C . THR A 1 285 ? -14.816 5.275 17.259 1.00 61.22 285 THR A C 1
ATOM 2189 O O . THR A 1 285 ? -15.554 4.921 18.179 1.00 61.22 285 THR A O 1
ATOM 2192 N N . ARG A 1 286 ? -14.756 6.552 16.854 1.00 57.28 286 ARG A N 1
ATOM 2193 C CA . ARG A 1 286 ? -15.429 7.653 17.562 1.00 57.28 286 ARG A CA 1
ATOM 2194 C C . ARG A 1 286 ? -16.908 7.761 17.189 1.00 57.28 286 ARG A C 1
ATOM 2196 O O . ARG A 1 286 ? -17.736 7.756 18.098 1.00 57.28 286 ARG A O 1
ATOM 2203 N N . LEU A 1 287 ? -17.269 7.749 15.901 1.00 58.78 287 LEU A N 1
ATOM 2204 C CA . LEU A 1 287 ? -18.682 7.810 15.498 1.00 58.78 287 LEU A CA 1
ATOM 2205 C C . LEU A 1 287 ? -19.430 6.533 15.881 1.00 58.78 287 LEU A C 1
ATOM 2207 O O . LEU A 1 287 ? -20.606 6.595 16.227 1.00 58.78 287 LEU A O 1
ATOM 2211 N N . ARG A 1 288 ? -18.744 5.382 15.928 1.00 62.09 288 ARG A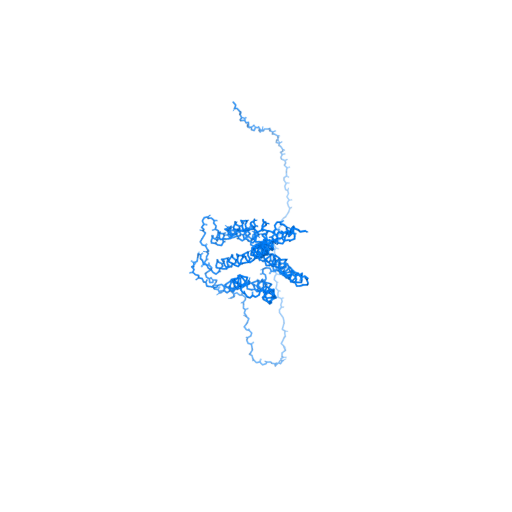 N 1
ATOM 2212 C CA . ARG A 1 288 ? -19.323 4.147 16.484 1.00 62.09 288 ARG A CA 1
ATOM 2213 C C . ARG A 1 288 ? -19.740 4.318 17.946 1.00 62.09 288 ARG A C 1
ATOM 2215 O O . ARG A 1 288 ? -20.851 3.924 18.294 1.00 62.09 288 ARG A O 1
ATOM 2222 N N . LYS A 1 289 ? -18.910 4.949 18.787 1.00 62.88 289 LYS A N 1
ATOM 2223 C CA . LYS A 1 289 ? -19.264 5.225 20.191 1.00 62.88 289 LYS A CA 1
ATOM 2224 C C . LYS A 1 289 ? -20.419 6.218 20.306 1.00 62.88 289 LYS A C 1
ATOM 2226 O O . LYS A 1 289 ? -21.373 5.923 21.016 1.00 62.88 289 LYS A O 1
ATOM 2231 N N . VAL A 1 290 ? -20.378 7.330 19.568 1.00 71.75 290 VAL A N 1
ATOM 2232 C CA . VAL A 1 290 ? -21.450 8.345 19.579 1.00 71.75 290 VAL A CA 1
ATOM 2233 C C . VAL A 1 290 ? -22.775 7.752 19.105 1.00 71.75 290 VAL A C 1
ATOM 2235 O O . VAL A 1 290 ? -23.780 7.875 19.791 1.00 71.75 290 VAL A O 1
ATOM 2238 N N . ARG A 1 291 ? -22.786 7.021 17.987 1.00 77.12 291 ARG A N 1
ATOM 2239 C CA . ARG A 1 291 ? -23.997 6.375 17.460 1.00 77.12 291 ARG A CA 1
ATOM 2240 C C . ARG A 1 291 ? -24.562 5.339 18.433 1.00 77.12 291 ARG A C 1
ATOM 2242 O O . ARG A 1 291 ? -25.775 5.228 18.572 1.00 77.12 291 ARG A O 1
ATOM 2249 N N . THR A 1 292 ? -23.697 4.599 19.125 1.00 77.69 292 THR A N 1
ATOM 2250 C CA . THR A 1 292 ? -24.125 3.647 20.163 1.00 77.69 292 THR A CA 1
ATOM 2251 C C . THR A 1 292 ? -24.712 4.375 21.373 1.00 77.69 292 THR A C 1
ATOM 2253 O O . THR A 1 292 ? -25.769 3.983 21.859 1.00 77.69 292 THR A O 1
ATOM 2256 N N . TYR A 1 293 ? -24.074 5.463 21.814 1.00 81.06 293 TYR A N 1
ATOM 2257 C CA . TYR A 1 293 ? -24.570 6.313 22.895 1.00 81.06 293 TYR A CA 1
ATOM 2258 C C . TYR A 1 293 ? -25.935 6.921 22.556 1.00 81.06 293 TYR A C 1
ATOM 2260 O O . TYR A 1 293 ? -26.859 6.798 23.350 1.00 81.06 293 TYR A O 1
ATOM 2268 N N . LEU A 1 294 ? -26.094 7.491 21.358 1.00 90.19 294 LEU A N 1
ATOM 2269 C CA . LEU A 1 294 ? -27.355 8.075 20.895 1.00 90.19 294 LEU A CA 1
ATOM 2270 C C . LEU A 1 294 ? -28.475 7.031 20.836 1.00 90.19 294 LEU A C 1
ATOM 2272 O O . LEU A 1 294 ? -29.554 7.269 21.368 1.00 90.19 294 LEU A O 1
ATOM 2276 N N . ARG A 1 295 ? -28.205 5.833 20.300 1.00 91.25 295 ARG A N 1
ATOM 2277 C CA . ARG A 1 295 ? -29.178 4.723 20.305 1.00 91.25 295 ARG A CA 1
ATOM 2278 C C . ARG A 1 295 ? -29.578 4.308 21.723 1.00 91.25 295 ARG A C 1
ATOM 2280 O O . ARG A 1 295 ? -30.752 4.061 21.988 1.00 91.25 295 ARG A O 1
ATOM 2287 N N . ALA A 1 296 ? -28.615 4.227 22.642 1.00 91.94 296 ALA A N 1
ATOM 2288 C CA . ALA A 1 296 ? -28.888 3.905 24.041 1.00 91.94 296 ALA A CA 1
ATOM 2289 C C . ALA A 1 296 ? -29.696 5.016 24.737 1.00 91.94 296 ALA A C 1
ATOM 2291 O O . ALA A 1 296 ? -30.619 4.722 25.498 1.00 91.94 296 ALA A O 1
ATOM 2292 N N . PHE A 1 297 ? -29.381 6.280 24.452 1.00 93.81 297 PHE A N 1
ATOM 2293 C CA . PHE A 1 297 ? -30.091 7.450 24.959 1.00 93.81 297 PHE A CA 1
ATOM 2294 C C . PHE A 1 297 ? -31.541 7.495 24.460 1.00 93.81 297 PHE A C 1
ATOM 2296 O O . PHE A 1 297 ? -32.461 7.598 25.269 1.00 93.81 297 PHE A O 1
ATOM 2303 N N . GLU A 1 298 ? -31.770 7.321 23.158 1.00 95.81 298 GLU A N 1
ATOM 2304 C CA . GLU A 1 298 ? -33.112 7.255 22.570 1.00 95.81 298 GLU A CA 1
ATOM 2305 C C . GLU A 1 298 ? -33.942 6.111 23.154 1.00 95.81 298 GLU A C 1
ATOM 2307 O O . GLU A 1 298 ? -35.113 6.309 23.484 1.00 95.81 298 GLU A O 1
ATOM 2312 N N . LYS A 1 299 ? -33.335 4.930 23.346 1.00 96.12 299 LYS A N 1
ATOM 2313 C CA . LYS A 1 299 ? -33.998 3.788 23.988 1.00 96.12 299 LYS A CA 1
ATOM 2314 C C . LYS A 1 299 ? -34.446 4.131 25.414 1.00 96.12 299 LYS A C 1
ATOM 2316 O O . LYS A 1 299 ? -35.593 3.867 25.767 1.00 96.12 299 LYS A O 1
ATOM 2321 N N . ARG A 1 300 ? -33.579 4.764 26.217 1.00 95.25 300 ARG A N 1
ATOM 2322 C CA . ARG A 1 300 ? -33.913 5.221 27.582 1.00 95.25 300 ARG A CA 1
ATOM 2323 C C . ARG A 1 300 ? -35.005 6.292 27.582 1.00 95.25 300 ARG A C 1
ATOM 2325 O O . ARG A 1 300 ? -35.891 6.246 28.430 1.00 95.25 300 ARG A O 1
ATOM 2332 N N . ARG A 1 301 ? -34.969 7.231 26.631 1.00 95.88 301 ARG A N 1
ATOM 2333 C CA . ARG A 1 301 ? -35.990 8.280 26.482 1.00 95.88 301 ARG A CA 1
ATOM 2334 C C . ARG A 1 301 ? -37.366 7.684 26.179 1.00 95.88 301 ARG A C 1
ATOM 2336 O O . ARG A 1 301 ? -38.335 8.066 26.824 1.00 95.88 301 ARG A O 1
ATOM 2343 N N . LYS A 1 302 ? -37.442 6.724 25.247 1.00 96.31 302 LYS A N 1
ATOM 2344 C CA . LYS A 1 302 ? -38.690 6.016 24.908 1.00 96.31 302 LYS A CA 1
ATOM 2345 C C . LYS A 1 302 ? -39.248 5.226 26.095 1.00 96.31 302 LYS A C 1
ATOM 2347 O O . LYS A 1 302 ? -40.440 5.315 26.354 1.00 96.31 302 LYS A O 1
ATOM 2352 N N . ALA A 1 303 ? -38.394 4.525 26.845 1.00 94.62 303 ALA A N 1
ATOM 2353 C CA . ALA A 1 303 ? -38.816 3.785 28.037 1.00 94.62 303 ALA A CA 1
ATOM 2354 C C . ALA A 1 303 ? -39.440 4.703 29.106 1.00 94.62 303 ALA A C 1
ATOM 2356 O O . ALA A 1 303 ? -40.527 4.419 29.593 1.00 94.62 303 ALA A O 1
ATOM 2357 N N . ARG A 1 304 ? -38.809 5.851 29.401 1.00 93.62 304 ARG A N 1
ATOM 2358 C CA . ARG A 1 304 ? -39.351 6.839 30.356 1.00 93.62 304 ARG A CA 1
ATOM 2359 C C . ARG A 1 304 ? -40.661 7.474 29.887 1.00 93.62 304 ARG A C 1
ATOM 2361 O O . ARG A 1 304 ? -41.512 7.788 30.710 1.00 93.62 304 ARG A O 1
ATOM 2368 N N . ALA A 1 305 ? -40.815 7.702 28.583 1.00 93.31 305 ALA A N 1
ATOM 2369 C CA . ALA A 1 305 ? -42.060 8.223 28.024 1.00 93.31 305 ALA A CA 1
ATOM 2370 C C . ALA A 1 305 ? -43.208 7.209 28.169 1.00 93.31 305 ALA A C 1
ATOM 2372 O O . ALA A 1 305 ? -44.299 7.595 28.574 1.00 93.31 305 ALA A O 1
ATOM 2373 N N . ALA A 1 306 ? -42.941 5.924 27.914 1.00 92.94 306 ALA A N 1
ATOM 2374 C CA . ALA A 1 306 ? -43.914 4.850 28.114 1.00 92.94 306 ALA A CA 1
ATOM 2375 C C . ALA A 1 306 ? -44.307 4.687 29.594 1.00 92.94 306 ALA A C 1
ATOM 2377 O O . ALA A 1 306 ? -45.484 4.555 29.906 1.00 92.94 306 ALA A O 1
ATOM 2378 N N . GLU A 1 307 ? -43.341 4.770 30.513 1.00 92.31 307 GLU A N 1
ATOM 2379 C CA . GLU A 1 307 ? -43.596 4.712 31.960 1.00 92.31 307 GLU A CA 1
ATOM 2380 C C . GLU A 1 307 ? -44.468 5.881 32.447 1.00 92.31 307 GLU A C 1
ATOM 2382 O O . GLU A 1 307 ? -45.383 5.682 33.239 1.00 92.31 307 GLU A O 1
ATOM 2387 N N . ARG A 1 308 ? -44.236 7.098 31.933 1.00 87.75 308 ARG A N 1
ATOM 2388 C CA . ARG A 1 308 ? -45.085 8.265 32.229 1.00 87.75 308 ARG A CA 1
ATOM 2389 C C . ARG A 1 308 ? -46.498 8.120 31.671 1.00 87.75 308 ARG A C 1
ATOM 2391 O O . ARG A 1 308 ? -47.433 8.516 32.351 1.00 87.75 308 ARG A O 1
ATOM 2398 N N . ALA A 1 309 ? -46.645 7.569 30.466 1.00 89.31 309 ALA A N 1
ATOM 2399 C CA . ALA A 1 309 ? -47.953 7.345 29.851 1.00 89.31 309 ALA A CA 1
ATOM 2400 C C . ALA A 1 309 ? -48.794 6.306 30.615 1.00 89.31 309 ALA A C 1
ATOM 2402 O O . ALA A 1 309 ? -50.009 6.438 30.671 1.00 89.31 309 ALA A O 1
ATOM 2403 N N . ASN A 1 310 ? -48.149 5.314 31.239 1.00 88.25 310 ASN A N 1
ATOM 2404 C CA . ASN A 1 310 ? -48.808 4.295 32.063 1.00 88.25 310 ASN A CA 1
ATOM 2405 C C . ASN A 1 310 ? -48.968 4.689 33.540 1.00 88.25 310 ASN A C 1
ATOM 2407 O O . ASN A 1 310 ? -49.435 3.873 34.336 1.00 88.25 310 ASN A O 1
ATOM 2411 N N . ARG A 1 311 ? -48.557 5.897 33.946 1.00 84.12 311 ARG A N 1
ATOM 2412 C CA . ARG A 1 311 ? -48.698 6.322 35.339 1.00 84.12 311 ARG A CA 1
ATOM 2413 C C . ARG A 1 311 ? -50.172 6.662 35.593 1.00 84.12 311 ARG A C 1
ATOM 2415 O O . ARG A 1 311 ? -50.702 7.508 34.872 1.00 84.12 311 ARG A O 1
ATOM 2422 N N . PRO A 1 312 ? -50.836 6.039 36.582 1.00 80.25 312 PRO A N 1
ATOM 2423 C CA . PRO A 1 312 ? -52.200 6.416 36.925 1.00 80.25 312 PRO A CA 1
ATOM 2424 C C . PRO A 1 312 ? -52.237 7.904 37.312 1.00 80.25 312 PRO A C 1
ATOM 2426 O O . PRO A 1 312 ? -51.240 8.412 37.847 1.00 80.25 312 PRO A O 1
ATOM 2429 N N . PRO A 1 313 ? -53.339 8.619 37.020 1.00 76.62 313 PRO A N 1
ATOM 2430 C CA . PRO A 1 313 ? -53.483 10.010 37.425 1.00 76.62 313 PRO A CA 1
ATOM 2431 C C . PRO A 1 313 ? -53.261 10.110 38.935 1.00 76.62 313 PRO A C 1
ATOM 2433 O O . PRO A 1 313 ? -53.753 9.278 39.697 1.00 76.62 313 PRO A O 1
ATOM 2436 N N . LEU A 1 314 ? -52.463 11.095 39.356 1.00 73.44 314 LEU A N 1
ATOM 2437 C CA . LEU A 1 314 ? -52.291 11.401 40.772 1.00 73.44 314 LEU A CA 1
ATOM 2438 C C . LEU A 1 314 ? -53.684 11.675 41.341 1.00 73.44 314 LEU A C 1
ATOM 2440 O O . LEU A 1 314 ? -54.336 12.624 40.906 1.00 73.44 314 LEU A O 1
ATOM 2444 N N . GLY A 1 315 ? -54.139 10.814 42.255 1.00 68.00 315 GLY A N 1
ATOM 2445 C CA . GLY A 1 315 ? -55.341 11.078 43.033 1.00 68.00 315 GLY A CA 1
ATOM 2446 C C . GLY A 1 315 ? -55.181 12.445 43.685 1.00 68.00 315 GLY A C 1
ATOM 2447 O O . GLY A 1 315 ? -54.138 12.720 44.287 1.00 68.00 315 GLY A O 1
ATOM 2448 N N . LEU A 1 316 ? -56.162 13.321 43.474 1.00 68.44 316 LEU A N 1
ATOM 2449 C CA . LEU A 1 316 ? -56.206 14.598 44.173 1.00 68.44 316 LEU A CA 1
ATOM 2450 C C . LEU A 1 316 ? -56.224 14.308 45.683 1.00 68.44 316 LEU A C 1
ATOM 2452 O O . LEU A 1 316 ? -56.811 13.299 46.080 1.00 68.44 316 LEU A O 1
ATOM 2456 N N . PRO A 1 317 ? -55.562 15.130 46.517 1.00 67.56 317 PRO A N 1
ATOM 2457 C CA . PRO A 1 317 ? -55.672 14.982 47.960 1.00 67.56 317 PRO A CA 1
ATOM 2458 C C . PRO A 1 317 ? -57.155 15.043 48.329 1.00 67.56 317 PRO A C 1
ATOM 2460 O O . PRO A 1 317 ? -57.841 15.984 47.935 1.00 67.56 317 PRO A O 1
ATOM 2463 N N . GLU A 1 318 ? -57.648 14.024 49.028 1.00 63.09 318 GLU A N 1
ATOM 2464 C CA . GLU A 1 318 ? -58.956 14.081 49.677 1.00 63.09 318 GLU A CA 1
ATOM 2465 C C . GLU A 1 318 ? -58.889 15.231 50.691 1.00 63.09 318 GLU A C 1
ATOM 2467 O O . GLU A 1 318 ? -58.145 15.151 51.671 1.00 63.09 318 GLU A O 1
ATOM 2472 N N . GLU A 1 319 ? -59.580 16.336 50.409 1.00 65.00 319 GLU A N 1
ATOM 2473 C CA . GLU A 1 319 ? -59.772 17.398 51.391 1.00 65.00 319 GLU A CA 1
ATOM 2474 C C . GLU A 1 319 ? -60.794 16.912 52.422 1.00 65.00 319 GLU A C 1
ATOM 2476 O O . GLU A 1 319 ? -61.979 16.767 52.113 1.00 65.00 319 GLU A O 1
ATOM 2481 N N . GLY A 1 320 ? -60.310 16.626 53.632 1.00 64.44 320 GLY A N 1
ATOM 2482 C CA . GLY A 1 320 ? -61.100 16.240 54.798 1.00 64.44 320 GLY A CA 1
ATOM 2483 C C . GLY A 1 320 ? -60.430 16.696 56.080 1.00 64.44 320 GLY A C 1
ATOM 2484 O O . GLY A 1 320 ? -59.248 16.334 56.275 1.00 64.44 320 GLY A O 1
#

Mean predicted aligned error: 14.68 Å

Nearest PDB structures (foldseek):
  8oyy-assembly2_B  TM=6.037E-01  e=2.778E-01  synthetic construct
  8jcv-assembly1_2  TM=5.933E-01  e=3.035E-01  Homo sapiens
  7epd-assembly1_B  TM=4.989E-01  e=3.622E-01  Homo sapiens
  6csm-assembly2_C  TM=5.138E-01  e=5.391E-01  Guillardia theta CCMP2712
  8qae-assembly1_A  TM=3.178E-01  e=8.025E-01  synthetic construct